Protein AF-A0A7D8Z0N9-F1 (afdb_monomer_lite)

InterPro domains:
  IPR013969 Oligosaccharide biosynthesis protein Alg14-like [PF08660] (1-158)
  IPR013969 Oligosaccharide biosynthesis protein Alg14-like [PTHR12154] (1-158)

Organism: Vanrija humicola (NCBI:txid5417)

Radius of gyration: 20.94 Å; chains: 1; bounding box: 54×59×48 Å

Sequence (200 aa):
MRAMLSALDGDKYSPRVYVYGAGDEMSLRAVADVESALGGASAGSYALLALPRARAVGEGKLSTLVSASRTLAVALWHTFLLPLLTRPATPWVDVLLLNGPGTAVVLVAVAYIRRILGLSYTRIIYVESFARVTSLSLSGKLLRPFVDTFVVQWPDAAGPSSASASASASASTSTKPSTPDAGVDSRTRPSRITYRGFLV

Structure (mmCIF, N/CA/C/O backbone):
data_AF-A0A7D8Z0N9-F1
#
_entry.id   AF-A0A7D8Z0N9-F1
#
loop_
_atom_site.group_PDB
_atom_site.id
_atom_site.type_symbol
_atom_site.label_atom_id
_atom_site.label_alt_id
_atom_site.label_comp_id
_atom_site.label_asym_id
_atom_site.label_entity_id
_atom_site.label_seq_id
_atom_site.pdbx_PDB_ins_code
_atom_site.Cartn_x
_atom_site.Cartn_y
_atom_site.Cartn_z
_atom_site.occupancy
_atom_site.B_iso_or_equiv
_atom_site.auth_seq_id
_atom_site.auth_comp_id
_atom_site.auth_asym_id
_atom_site.auth_atom_id
_atom_site.pdbx_PDB_model_num
ATOM 1 N N . MET A 1 1 ? -5.602 -7.618 8.703 1.00 78.56 1 MET A N 1
ATOM 2 C CA . MET A 1 1 ? -4.474 -7.619 7.749 1.00 78.56 1 MET A CA 1
ATOM 3 C C . MET A 1 1 ? -3.774 -8.967 7.681 1.00 78.56 1 MET A C 1
ATOM 5 O O . MET A 1 1 ? -3.892 -9.629 6.664 1.00 78.56 1 MET A O 1
ATOM 9 N N . ARG A 1 2 ? -3.147 -9.434 8.770 1.00 80.12 2 ARG A N 1
ATOM 10 C CA . ARG A 1 2 ? -2.433 -10.725 8.818 1.00 80.12 2 ARG A CA 1
ATOM 11 C C . ARG A 1 2 ? -3.236 -11.930 8.296 1.00 80.12 2 ARG A C 1
ATOM 13 O O . ARG A 1 2 ? -2.725 -12.668 7.473 1.00 80.12 2 ARG A O 1
ATOM 20 N N . ALA A 1 3 ? -4.497 -12.081 8.705 1.00 82.75 3 ALA A N 1
ATOM 21 C CA . ALA A 1 3 ? -5.356 -13.171 8.222 1.00 82.75 3 ALA A CA 1
ATOM 22 C C . ALA A 1 3 ? -5.658 -13.101 6.710 1.00 82.75 3 ALA A C 1
ATOM 24 O O . ALA A 1 3 ? -5.815 -14.122 6.052 1.00 82.75 3 ALA A O 1
ATOM 25 N N . MET A 1 4 ? -5.733 -11.889 6.149 1.00 82.56 4 MET A N 1
ATOM 26 C CA . MET A 1 4 ? -5.922 -11.702 4.709 1.00 82.56 4 MET A CA 1
ATOM 27 C C . MET A 1 4 ? -4.643 -12.060 3.950 1.00 82.56 4 MET A C 1
ATOM 29 O O . MET A 1 4 ? -4.711 -12.699 2.910 1.00 82.56 4 MET A O 1
ATOM 33 N N . LEU A 1 5 ? -3.486 -11.693 4.505 1.00 83.56 5 LEU A N 1
ATOM 34 C CA . LEU A 1 5 ? -2.175 -12.034 3.965 1.00 83.56 5 LEU A CA 1
ATOM 35 C C . LEU A 1 5 ? -1.913 -13.542 3.948 1.00 83.56 5 LEU A C 1
ATOM 37 O O . LEU A 1 5 ? -1.424 -14.058 2.952 1.00 83.56 5 LEU A O 1
ATOM 41 N N . SER A 1 6 ? -2.277 -14.261 5.012 1.00 82.94 6 SER A N 1
ATOM 42 C CA . SER A 1 6 ? -2.099 -15.719 5.084 1.00 82.94 6 SER A CA 1
ATOM 43 C C . SER A 1 6 ? -2.983 -16.499 4.109 1.00 82.94 6 SER A C 1
ATOM 45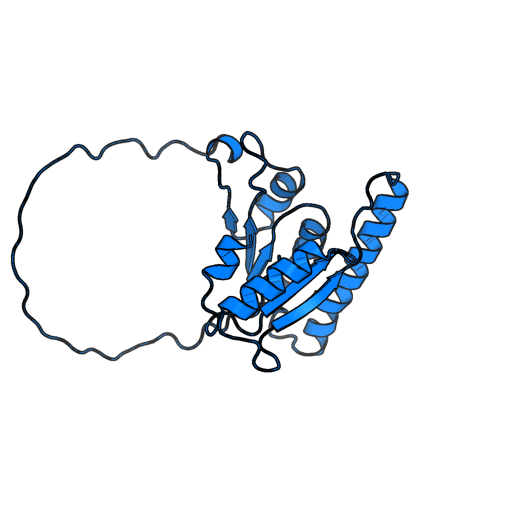 O O . SER A 1 6 ? -2.717 -17.665 3.854 1.00 82.94 6 SER A O 1
ATOM 47 N N . ALA A 1 7 ? -4.046 -15.879 3.591 1.00 85.88 7 ALA A N 1
ATOM 48 C CA . ALA A 1 7 ? -4.930 -16.479 2.594 1.00 85.88 7 ALA A CA 1
ATOM 49 C C . ALA A 1 7 ? -4.511 -16.152 1.147 1.00 85.88 7 ALA A C 1
ATOM 51 O O . ALA A 1 7 ? -5.204 -16.547 0.209 1.00 85.88 7 ALA A O 1
ATOM 52 N N . LEU A 1 8 ? -3.426 -15.394 0.949 1.00 83.12 8 LEU A N 1
ATOM 53 C CA . LEU A 1 8 ? -2.930 -15.066 -0.384 1.00 83.12 8 LEU A CA 1
ATOM 54 C C . LEU A 1 8 ? -2.244 -16.266 -1.031 1.00 83.12 8 LEU A C 1
ATOM 56 O O . LEU A 1 8 ? -1.535 -17.033 -0.390 1.00 83.12 8 LEU A O 1
ATOM 60 N N . ASP A 1 9 ? -2.400 -16.358 -2.345 1.00 83.62 9 ASP A N 1
ATOM 61 C CA . ASP A 1 9 ? -1.610 -17.247 -3.185 1.00 83.62 9 ASP A CA 1
ATOM 62 C C . ASP A 1 9 ? -0.219 -16.625 -3.423 1.00 83.62 9 ASP A C 1
ATOM 64 O O . ASP A 1 9 ? -0.085 -15.595 -4.097 1.00 83.62 9 ASP A O 1
ATOM 68 N N . GLY A 1 10 ? 0.813 -17.236 -2.836 1.00 77.19 10 GLY A N 1
ATOM 69 C CA . GLY A 1 10 ? 2.196 -16.758 -2.891 1.00 77.19 10 GLY A CA 1
ATOM 70 C C . GLY A 1 10 ? 2.824 -16.786 -4.288 1.00 77.19 10 GLY A C 1
ATOM 71 O O . GLY A 1 10 ? 3.726 -15.986 -4.550 1.00 77.19 10 GLY A O 1
ATOM 72 N N . ASP A 1 11 ? 2.332 -17.627 -5.197 1.00 80.94 11 ASP A N 1
ATOM 73 C CA . ASP A 1 11 ? 2.845 -17.718 -6.569 1.00 80.94 11 ASP A CA 1
ATOM 74 C C . ASP A 1 11 ? 2.208 -16.653 -7.460 1.00 80.94 11 ASP A C 1
ATOM 76 O O . ASP A 1 11 ? 2.869 -16.029 -8.296 1.00 80.94 11 ASP A O 1
ATOM 80 N N . LYS A 1 12 ? 0.913 -16.397 -7.249 1.00 83.62 12 LYS A N 1
ATOM 81 C CA . LYS A 1 12 ? 0.163 -15.395 -8.011 1.00 83.62 12 LYS A CA 1
ATOM 82 C C . LYS A 1 12 ? 0.569 -13.964 -7.666 1.00 83.62 12 LYS A C 1
ATOM 84 O O . LYS A 1 12 ? 0.626 -13.112 -8.556 1.00 83.62 12 LYS A O 1
ATOM 89 N N . TYR A 1 13 ? 0.807 -13.687 -6.387 1.00 82.25 13 TYR A N 1
ATOM 90 C CA . TYR A 1 13 ? 1.129 -12.350 -5.893 1.00 82.25 13 TYR A CA 1
ATOM 91 C C . TYR A 1 13 ? 2.613 -12.267 -5.556 1.00 82.25 13 TYR A C 1
ATOM 93 O O . TYR A 1 13 ? 2.967 -12.276 -4.383 1.00 82.25 13 TYR A O 1
ATOM 101 N N . SER A 1 14 ? 3.483 -12.208 -6.569 1.00 80.62 14 SER A N 1
ATOM 102 C CA . SER A 1 14 ? 4.944 -12.196 -6.404 1.00 80.62 14 SER A CA 1
ATOM 103 C C . SER A 1 14 ? 5.647 -11.266 -7.413 1.00 80.62 14 SER A C 1
ATOM 105 O O . SER A 1 14 ? 5.263 -11.214 -8.587 1.00 80.62 14 SER A O 1
ATOM 107 N N . PRO A 1 15 ? 6.700 -10.528 -7.009 1.00 85.62 15 PRO A N 1
ATOM 108 C CA . PRO A 1 15 ? 7.193 -10.386 -5.639 1.00 85.62 15 PRO A CA 1
ATOM 109 C C . PRO A 1 15 ? 6.290 -9.476 -4.791 1.00 85.62 15 PRO A C 1
ATOM 111 O O . PRO A 1 15 ? 5.600 -8.586 -5.306 1.00 85.62 15 PRO A O 1
ATOM 114 N N . ARG A 1 16 ? 6.307 -9.691 -3.473 1.00 89.06 16 ARG A N 1
ATOM 115 C CA . ARG A 1 16 ? 5.563 -8.883 -2.486 1.00 89.06 16 ARG A CA 1
ATOM 116 C C . ARG A 1 16 ? 6.452 -7.781 -1.936 1.00 89.06 16 ARG A C 1
ATOM 118 O O . ARG A 1 16 ? 7.661 -7.949 -1.845 1.00 89.06 16 ARG A O 1
ATOM 125 N N . VAL A 1 17 ? 5.878 -6.639 -1.578 1.00 90.88 17 VAL A N 1
ATOM 126 C CA . VAL A 1 17 ? 6.654 -5.521 -1.026 1.00 90.88 17 VAL A CA 1
ATOM 127 C C . VAL A 1 17 ? 5.961 -4.988 0.208 1.00 90.88 17 VAL A C 1
ATOM 129 O O . VAL A 1 17 ? 5.047 -4.180 0.102 1.00 90.88 17 VAL A O 1
ATOM 132 N N . TYR A 1 18 ? 6.426 -5.410 1.376 1.00 90.62 18 TYR A N 1
ATOM 133 C CA . TYR A 1 18 ? 5.862 -4.972 2.639 1.00 90.62 18 TYR A CA 1
ATOM 134 C C . TYR A 1 18 ? 6.472 -3.646 3.050 1.00 90.62 18 TYR A C 1
ATOM 136 O O . TYR A 1 18 ? 7.665 -3.542 3.342 1.00 90.62 18 TYR A O 1
ATOM 144 N N . VAL A 1 19 ? 5.637 -2.621 3.078 1.00 89.81 19 VAL A N 1
ATOM 145 C CA . VAL A 1 19 ? 6.028 -1.324 3.606 1.00 89.81 19 VAL A CA 1
ATOM 146 C C . VAL A 1 19 ? 5.570 -1.234 5.044 1.00 89.81 19 VAL A C 1
ATOM 148 O O . VAL A 1 19 ? 4.450 -1.615 5.359 1.00 89.81 19 VAL A O 1
ATOM 151 N N . TYR A 1 20 ? 6.431 -0.721 5.908 1.00 87.38 20 TYR A N 1
ATOM 152 C CA . TYR A 1 20 ? 6.157 -0.617 7.334 1.00 87.38 20 TYR A CA 1
ATOM 153 C C . TYR A 1 20 ? 6.732 0.684 7.887 1.00 87.38 20 TYR A C 1
ATOM 155 O O . TYR A 1 20 ? 7.627 1.295 7.299 1.00 87.38 20 TYR A O 1
ATOM 163 N N . GLY A 1 21 ? 6.210 1.135 9.026 1.00 85.00 21 GLY A N 1
ATOM 164 C CA . GLY A 1 21 ? 6.776 2.283 9.727 1.00 85.00 21 GLY A CA 1
ATOM 165 C C . GLY A 1 21 ? 8.108 1.923 10.384 1.00 85.00 21 GLY A C 1
ATOM 166 O O . GLY A 1 21 ? 8.219 0.888 11.034 1.00 85.00 21 GLY A O 1
ATOM 167 N N . ALA A 1 22 ? 9.109 2.795 10.284 1.00 83.81 22 ALA A N 1
ATOM 168 C CA . ALA A 1 22 ? 10.395 2.607 10.947 1.00 83.81 22 ALA A CA 1
ATOM 169 C C . ALA A 1 22 ? 10.201 2.333 12.455 1.00 83.81 22 ALA A C 1
ATOM 171 O O . ALA A 1 22 ? 9.422 3.019 13.129 1.00 83.81 22 ALA A O 1
ATOM 172 N N . GLY A 1 23 ? 10.876 1.294 12.959 1.00 80.62 23 GLY A N 1
ATOM 173 C CA . GLY A 1 23 ? 10.764 0.817 14.343 1.00 80.62 23 GLY A CA 1
ATOM 174 C C . GLY A 1 23 ? 9.484 0.037 14.673 1.00 80.62 23 GLY A C 1
ATOM 175 O O . GLY A 1 23 ? 9.186 -0.174 15.845 1.00 80.62 23 GLY A O 1
ATOM 176 N N . ASP A 1 24 ? 8.674 -0.351 13.683 1.00 82.62 24 ASP A N 1
ATOM 177 C CA . ASP A 1 24 ? 7.525 -1.241 13.891 1.00 82.62 24 ASP A CA 1
ATOM 178 C C . ASP A 1 24 ? 7.914 -2.728 13.833 1.00 82.62 24 ASP A C 1
ATOM 180 O O . ASP A 1 24 ? 7.686 -3.437 12.851 1.00 82.62 24 ASP A O 1
ATOM 184 N N . GLU A 1 25 ? 8.492 -3.205 14.935 1.00 85.44 25 GLU A N 1
ATOM 185 C CA . GLU A 1 25 ? 8.900 -4.605 15.101 1.00 85.44 25 GLU A CA 1
ATOM 186 C C . GLU A 1 25 ? 7.721 -5.588 15.100 1.00 85.44 25 GLU A C 1
ATOM 188 O O . GLU A 1 25 ? 7.889 -6.774 14.821 1.00 85.44 25 GLU A O 1
ATOM 193 N N . MET A 1 26 ? 6.511 -5.133 15.438 1.00 83.31 26 MET A N 1
ATOM 194 C CA . MET A 1 26 ? 5.335 -6.004 15.449 1.00 83.31 26 MET A CA 1
ATOM 195 C C . MET A 1 26 ? 4.918 -6.360 14.022 1.00 83.31 26 MET A C 1
ATOM 197 O O . MET A 1 26 ? 4.657 -7.529 13.734 1.00 83.31 26 MET A O 1
ATOM 201 N N . SER A 1 27 ? 4.919 -5.372 13.124 1.00 84.81 27 SER A N 1
ATOM 202 C CA . SER A 1 27 ? 4.644 -5.592 11.703 1.00 84.81 27 SER A CA 1
ATOM 203 C C . SER A 1 27 ? 5.704 -6.477 11.049 1.00 84.81 27 SER A C 1
ATOM 205 O O . SER A 1 27 ? 5.353 -7.392 10.308 1.00 84.81 27 SER A O 1
ATOM 207 N N . LEU A 1 28 ? 6.985 -6.286 11.383 1.00 87.06 28 LEU A N 1
ATOM 208 C CA . LEU A 1 28 ? 8.066 -7.139 10.875 1.00 87.06 28 LEU A CA 1
ATOM 209 C C . LEU A 1 28 ? 7.904 -8.606 11.290 1.00 87.06 28 LEU A C 1
ATOM 211 O O . LEU A 1 28 ? 8.015 -9.494 10.444 1.00 87.06 28 LEU A O 1
ATOM 215 N N . ARG A 1 29 ? 7.577 -8.868 12.562 1.00 88.25 29 ARG A N 1
ATOM 216 C CA . ARG A 1 29 ? 7.289 -10.234 13.035 1.00 88.25 29 ARG A CA 1
ATOM 217 C C . ARG A 1 29 ? 6.079 -10.835 12.325 1.00 88.25 29 ARG A C 1
ATOM 219 O O . ARG A 1 29 ? 6.140 -11.970 11.873 1.00 88.25 29 ARG A O 1
ATOM 226 N N . ALA A 1 30 ? 5.004 -10.064 12.163 1.00 87.38 30 ALA A N 1
ATOM 227 C CA . ALA A 1 30 ? 3.817 -10.536 11.456 1.00 87.38 30 ALA A CA 1
ATOM 228 C C . ALA A 1 30 ? 4.108 -10.892 9.986 1.00 87.38 30 ALA A C 1
ATOM 230 O O . ALA A 1 30 ? 3.560 -11.872 9.487 1.00 87.38 30 ALA A O 1
ATOM 231 N N . VAL A 1 31 ? 4.967 -10.125 9.306 1.00 88.62 31 VAL A N 1
ATOM 232 C CA . VAL A 1 31 ? 5.415 -10.425 7.937 1.00 88.62 31 VAL A CA 1
ATOM 233 C C . VAL A 1 31 ? 6.252 -11.703 7.898 1.00 88.62 31 VAL A C 1
ATOM 235 O O . VAL A 1 31 ? 6.006 -12.554 7.047 1.00 88.62 31 VAL 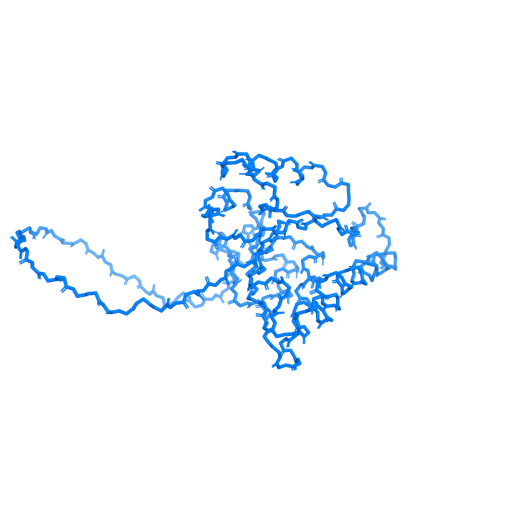A O 1
ATOM 238 N N . ALA A 1 32 ? 7.190 -11.878 8.832 1.00 88.12 32 ALA A N 1
ATOM 239 C CA . ALA A 1 32 ? 7.996 -13.096 8.924 1.00 88.12 32 ALA A CA 1
ATOM 240 C C . ALA A 1 32 ? 7.129 -14.351 9.152 1.00 88.12 32 ALA A C 1
ATOM 242 O O . ALA A 1 32 ? 7.333 -15.380 8.505 1.00 88.12 32 ALA A O 1
ATOM 243 N N . ASP A 1 33 ? 6.110 -14.252 10.008 1.00 88.12 33 ASP A N 1
ATOM 244 C CA . ASP A 1 33 ? 5.158 -15.340 10.251 1.00 88.12 33 ASP A CA 1
ATOM 245 C C . ASP A 1 33 ? 4.327 -15.679 8.999 1.00 88.12 33 ASP A C 1
ATOM 247 O O . ASP A 1 33 ? 4.021 -16.839 8.741 1.00 88.12 33 ASP A O 1
ATOM 251 N N . VAL A 1 34 ? 3.939 -14.672 8.209 1.00 87.56 34 VAL A N 1
ATOM 252 C CA . VAL A 1 34 ? 3.178 -14.880 6.965 1.00 87.56 34 VAL A CA 1
ATOM 253 C C . VAL A 1 34 ? 4.053 -15.529 5.893 1.00 87.56 34 VAL A C 1
ATOM 255 O O . VAL A 1 34 ? 3.643 -16.510 5.282 1.00 87.56 34 VAL A O 1
ATOM 258 N N . GLU A 1 35 ? 5.259 -15.011 5.663 1.00 87.69 35 GLU A N 1
ATOM 259 C CA . GLU A 1 35 ? 6.147 -15.529 4.612 1.00 87.69 35 GLU A CA 1
ATOM 260 C C . GLU A 1 35 ? 6.702 -16.921 4.945 1.00 87.69 35 GLU A C 1
ATOM 262 O O . GLU A 1 35 ? 6.948 -17.717 4.038 1.00 87.69 35 GLU A O 1
ATOM 267 N N . SER A 1 36 ? 6.853 -17.256 6.231 1.00 85.94 36 SER A N 1
ATOM 268 C CA . SER A 1 36 ? 7.182 -18.629 6.641 1.00 85.94 36 SER A CA 1
ATOM 269 C C . SER A 1 36 ? 6.034 -19.603 6.359 1.00 85.94 36 SER A C 1
ATOM 271 O O . SER A 1 36 ? 6.288 -20.714 5.898 1.00 85.94 36 SER A O 1
ATOM 273 N N . ALA A 1 37 ? 4.779 -19.182 6.546 1.00 84.19 37 ALA A N 1
ATOM 274 C CA . ALA A 1 37 ? 3.604 -19.995 6.230 1.00 84.19 37 ALA A CA 1
ATOM 275 C C . ALA A 1 37 ? 3.356 -20.159 4.717 1.00 84.19 37 ALA A C 1
ATOM 277 O O . ALA A 1 37 ? 2.861 -21.198 4.292 1.00 84.19 37 ALA A O 1
ATOM 278 N N . LEU A 1 38 ? 3.728 -19.169 3.897 1.00 80.75 38 LEU A N 1
ATOM 279 C CA . LEU A 1 38 ? 3.569 -19.190 2.434 1.00 80.75 38 LEU A CA 1
ATOM 280 C C . LEU A 1 38 ? 4.609 -20.057 1.693 1.00 80.75 38 LEU A C 1
ATOM 282 O O . LEU A 1 38 ? 4.689 -19.996 0.469 1.00 80.75 38 LEU A O 1
ATOM 286 N N . GLY A 1 39 ? 5.390 -20.876 2.404 1.00 71.50 39 GLY A N 1
ATOM 287 C CA . GLY A 1 39 ? 6.312 -21.835 1.784 1.00 71.50 39 GLY A CA 1
ATOM 288 C C . GLY A 1 39 ? 7.771 -21.387 1.703 1.00 71.50 39 GLY A C 1
ATOM 289 O O . GLY A 1 39 ? 8.544 -22.003 0.979 1.00 71.50 39 GLY A O 1
ATOM 290 N N . GLY A 1 40 ? 8.170 -20.376 2.482 1.00 57.34 40 GLY A N 1
ATOM 291 C CA . GLY A 1 40 ? 9.575 -20.102 2.781 1.00 57.34 40 GLY A CA 1
ATOM 292 C C . GLY A 1 40 ? 10.360 -19.433 1.651 1.00 57.34 40 GLY A C 1
ATOM 293 O O . GLY A 1 40 ? 10.838 -20.078 0.728 1.00 57.34 40 GLY A O 1
ATOM 294 N N . ALA A 1 41 ? 10.549 -18.119 1.794 1.00 57.44 41 ALA A N 1
ATOM 295 C CA . ALA A 1 41 ? 11.760 -17.351 1.478 1.00 57.44 41 ALA A CA 1
ATOM 296 C C . ALA A 1 41 ? 12.708 -17.880 0.377 1.00 57.44 41 ALA A C 1
ATOM 298 O O . ALA A 1 41 ? 13.922 -17.943 0.580 1.00 57.44 41 ALA A O 1
ATOM 299 N N . SER A 1 42 ? 12.209 -18.172 -0.825 1.00 59.06 42 SER A N 1
ATOM 300 C CA . SER A 1 42 ? 13.103 -18.195 -1.983 1.00 59.06 42 SER A CA 1
ATOM 301 C C . SER A 1 42 ? 13.644 -16.772 -2.173 1.00 59.06 42 SER A C 1
ATOM 303 O O . SER A 1 42 ? 12.882 -15.801 -2.061 1.00 59.06 42 SER A O 1
ATOM 305 N N . ALA A 1 43 ? 14.955 -16.616 -2.372 1.00 58.03 43 ALA A N 1
ATOM 306 C CA . ALA A 1 43 ? 15.595 -15.302 -2.426 1.00 58.03 43 ALA A CA 1
ATOM 307 C C . ALA A 1 43 ? 14.898 -14.400 -3.467 1.00 58.03 43 ALA A C 1
ATOM 309 O O . ALA A 1 43 ? 14.841 -14.732 -4.647 1.00 58.03 43 ALA A O 1
ATOM 310 N N . GLY A 1 44 ? 14.338 -13.269 -3.021 1.00 68.00 44 GLY A N 1
ATOM 311 C CA . GLY A 1 44 ? 13.588 -12.336 -3.874 1.00 68.00 44 GLY A CA 1
ATOM 312 C C . GLY A 1 44 ? 12.061 -12.508 -3.895 1.00 68.00 44 GLY A C 1
ATOM 313 O O . GLY A 1 44 ? 11.395 -11.779 -4.627 1.00 68.00 44 GLY A O 1
ATOM 314 N N . SER A 1 45 ? 11.489 -13.410 -3.087 1.00 77.19 45 SER A N 1
ATOM 315 C CA . SER A 1 45 ? 10.024 -13.601 -2.995 1.00 77.19 45 SER A CA 1
ATOM 316 C C . SER A 1 45 ? 9.288 -12.378 -2.430 1.00 77.19 45 SER A C 1
ATOM 318 O O . SER A 1 45 ? 8.161 -12.072 -2.831 1.00 77.19 45 SER A O 1
ATOM 320 N N . TYR A 1 46 ? 9.937 -11.647 -1.522 1.00 86.62 46 TYR A N 1
ATOM 321 C CA . TYR A 1 46 ? 9.418 -10.402 -0.975 1.00 86.62 46 TYR A CA 1
ATOM 322 C C . TYR A 1 46 ? 10.534 -9.391 -0.691 1.00 86.62 46 TYR A C 1
ATOM 324 O O . TYR A 1 46 ? 11.703 -9.744 -0.537 1.00 86.62 46 TYR A O 1
ATOM 332 N N . ALA A 1 47 ? 10.155 -8.120 -0.608 1.00 89.12 47 ALA A N 1
ATOM 333 C CA . ALA A 1 47 ? 11.004 -7.014 -0.196 1.00 89.12 47 ALA A CA 1
ATOM 334 C C . ALA A 1 47 ? 10.365 -6.263 0.975 1.00 89.12 47 ALA A C 1
ATOM 336 O O . ALA A 1 47 ? 9.142 -6.240 1.127 1.00 89.12 47 ALA A O 1
ATOM 337 N N . LEU A 1 48 ? 11.204 -5.624 1.785 1.00 89.12 48 LEU A N 1
ATOM 338 C CA . LEU A 1 48 ? 10.786 -4.772 2.892 1.00 89.12 48 LEU A CA 1
ATOM 339 C C . LEU A 1 48 ? 11.165 -3.324 2.576 1.00 89.12 48 LEU A C 1
ATOM 341 O O . LEU A 1 48 ? 12.291 -3.057 2.157 1.00 89.12 48 LEU A O 1
ATOM 345 N N . LEU A 1 49 ? 10.245 -2.387 2.792 1.00 89.38 49 LEU A N 1
ATOM 346 C CA . LEU A 1 49 ? 10.498 -0.954 2.644 1.00 89.38 49 LEU A CA 1
ATOM 347 C C . LEU A 1 49 ? 10.088 -0.226 3.925 1.00 89.38 49 LEU A C 1
ATOM 349 O O . LEU A 1 49 ? 8.908 -0.073 4.230 1.00 89.38 49 LEU A O 1
ATOM 353 N N . ALA A 1 50 ? 11.073 0.260 4.670 1.00 88.50 50 ALA A N 1
ATOM 354 C CA . ALA A 1 50 ? 10.816 1.089 5.836 1.00 88.50 50 ALA A CA 1
ATOM 355 C C . ALA A 1 50 ? 10.460 2.517 5.400 1.00 88.50 50 ALA A C 1
ATOM 357 O O . ALA A 1 50 ? 11.240 3.174 4.708 1.00 88.50 50 ALA A O 1
ATOM 358 N N . LEU A 1 51 ? 9.316 3.026 5.850 1.00 85.00 51 LEU A N 1
ATOM 359 C CA . LEU A 1 51 ? 8.977 4.442 5.760 1.00 85.00 51 LEU A CA 1
ATOM 360 C C . LEU A 1 51 ? 9.157 5.127 7.116 1.00 85.00 51 LEU A C 1
ATOM 362 O O . LEU A 1 51 ? 8.834 4.541 8.151 1.00 85.00 51 LEU A O 1
ATOM 366 N N . PRO A 1 52 ? 9.611 6.392 7.146 1.00 82.19 52 PRO A N 1
ATOM 367 C CA . PRO A 1 52 ? 9.513 7.210 8.347 1.00 82.19 52 PRO A CA 1
ATOM 368 C C . PRO A 1 52 ? 8.072 7.213 8.870 1.00 82.19 52 PRO A C 1
ATOM 370 O O . PRO A 1 52 ? 7.117 7.164 8.094 1.00 82.19 52 PRO A O 1
ATOM 373 N N . ARG A 1 53 ? 7.888 7.253 10.191 1.00 68.00 53 ARG A N 1
ATOM 374 C CA . ARG A 1 53 ? 6.538 7.349 10.754 1.00 68.00 53 ARG A CA 1
ATOM 375 C C . ARG A 1 53 ? 5.967 8.736 10.462 1.00 68.00 53 ARG A C 1
ATOM 377 O O . ARG A 1 53 ? 6.564 9.738 10.838 1.00 68.00 53 ARG A O 1
ATOM 384 N N . ALA A 1 54 ? 4.770 8.786 9.878 1.00 58.53 54 ALA A N 1
ATOM 385 C CA . ALA A 1 54 ? 4.076 10.043 9.590 1.00 58.53 54 ALA A CA 1
ATOM 386 C C . ALA A 1 54 ? 3.642 10.816 10.858 1.00 58.53 54 ALA A C 1
ATOM 388 O O . ALA A 1 54 ? 3.274 11.984 10.764 1.00 58.53 54 ALA A O 1
ATOM 389 N N . ARG A 1 55 ? 3.670 10.180 12.041 1.00 58.72 55 ARG A N 1
ATOM 390 C CA . ARG A 1 55 ? 3.371 10.796 13.343 1.00 58.72 55 ARG A CA 1
ATOM 391 C C . ARG A 1 55 ? 4.005 9.999 14.489 1.00 58.72 55 ARG A C 1
ATOM 393 O O . ARG A 1 55 ? 3.780 8.791 14.570 1.00 58.72 55 ARG A O 1
ATOM 400 N N . ALA A 1 56 ? 4.710 10.661 15.409 1.00 52.62 56 ALA A N 1
ATOM 401 C CA . ALA A 1 56 ? 4.969 10.115 16.744 1.00 52.62 56 ALA A CA 1
ATOM 402 C C . ALA A 1 56 ? 3.854 10.541 17.721 1.00 52.62 56 ALA A C 1
ATOM 404 O O . ALA A 1 56 ? 3.259 11.617 17.595 1.00 52.62 56 ALA A O 1
ATOM 405 N N . VAL A 1 57 ? 3.514 9.676 18.678 1.00 47.59 57 VAL A N 1
ATOM 406 C CA . VAL A 1 57 ? 2.490 9.965 19.694 1.00 47.59 57 VAL A CA 1
ATOM 407 C C . VAL A 1 57 ? 3.014 11.084 20.603 1.00 47.59 57 VAL A C 1
ATOM 409 O O . VAL A 1 57 ? 4.032 10.901 21.256 1.00 47.59 57 VAL A O 1
ATOM 412 N N . GLY A 1 58 ? 2.336 12.238 20.624 1.00 52.44 58 GLY A N 1
ATOM 413 C CA . GLY A 1 58 ? 2.708 13.402 21.449 1.00 52.44 58 GLY A CA 1
ATOM 414 C C . GLY A 1 58 ? 3.292 14.604 20.692 1.00 52.44 58 GLY A C 1
ATOM 415 O O . GLY A 1 58 ? 3.508 15.648 21.298 1.00 52.44 58 GLY A O 1
ATOM 416 N N . GLU A 1 59 ? 3.504 14.510 19.376 1.00 49.88 59 GLU A N 1
ATOM 417 C CA . GLU A 1 59 ? 4.031 15.631 18.585 1.00 49.88 59 GLU A CA 1
ATOM 418 C C . GLU A 1 59 ? 2.980 16.718 18.292 1.00 49.88 59 GLU A C 1
ATOM 420 O O . GLU A 1 59 ? 1.825 16.435 17.959 1.00 49.88 59 GLU A O 1
ATOM 425 N N . GLY A 1 60 ? 3.398 17.987 18.366 1.00 61.72 60 GLY A N 1
ATOM 426 C CA . GLY A 1 60 ? 2.579 19.135 17.970 1.00 61.72 60 GLY A CA 1
ATOM 427 C C . GLY A 1 60 ? 2.215 19.127 16.477 1.00 61.72 60 GLY A C 1
ATOM 428 O O . GLY A 1 60 ? 2.843 18.450 15.658 1.00 61.72 60 GLY A O 1
ATOM 429 N N . LYS A 1 61 ? 1.204 19.921 16.093 1.00 59.88 61 LYS A N 1
ATOM 430 C CA . LYS A 1 61 ? 0.663 19.970 14.716 1.00 59.88 61 LYS A CA 1
ATOM 431 C C . LYS A 1 61 ? 1.728 20.286 13.651 1.00 59.88 61 LYS A C 1
ATOM 433 O O . LYS A 1 61 ? 1.692 19.705 12.572 1.00 59.88 61 LYS A O 1
ATOM 438 N N . LEU A 1 62 ? 2.692 21.156 13.968 1.00 60.81 62 LEU A N 1
ATOM 439 C CA . LEU A 1 62 ? 3.786 21.526 13.060 1.00 60.81 62 LEU A CA 1
ATOM 440 C C . LEU A 1 62 ? 4.799 20.386 12.871 1.00 60.81 62 LEU A C 1
ATOM 442 O O . LEU A 1 62 ? 5.173 20.085 11.743 1.00 60.81 62 LEU A O 1
ATOM 446 N N . SER A 1 63 ? 5.173 19.694 13.951 1.00 64.81 63 SER A N 1
ATOM 447 C CA . SER A 1 63 ? 6.067 18.526 13.884 1.00 64.81 63 SER A CA 1
ATOM 448 C C . SER A 1 63 ? 5.426 17.364 13.121 1.00 64.81 63 SER A C 1
ATOM 450 O O . SER A 1 63 ? 6.076 16.716 12.306 1.00 64.81 63 SER A O 1
ATOM 452 N N . THR A 1 64 ? 4.111 17.175 13.279 1.00 65.81 64 THR A N 1
ATOM 453 C CA . THR A 1 64 ? 3.356 16.175 12.508 1.00 65.81 64 THR A CA 1
ATOM 454 C C . THR A 1 64 ? 3.425 16.4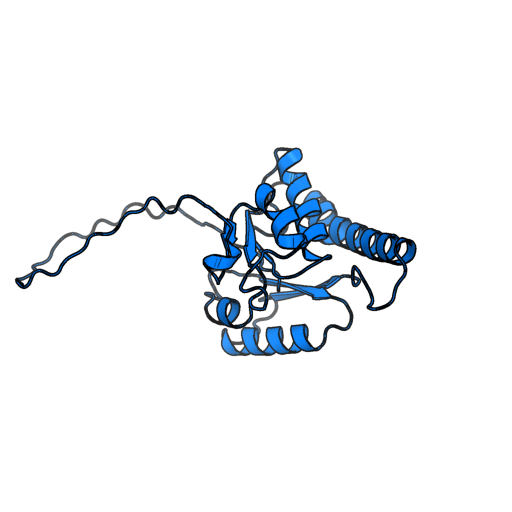50 11.001 1.00 65.81 64 THR A C 1
ATOM 456 O O . THR A 1 64 ? 3.568 15.517 10.216 1.00 65.81 64 THR A O 1
ATOM 459 N N . LEU A 1 65 ? 3.363 17.719 10.579 1.00 70.00 65 LEU A N 1
ATOM 460 C CA . LEU A 1 65 ? 3.474 18.082 9.163 1.00 70.00 65 LEU A CA 1
ATOM 461 C C . LEU A 1 65 ? 4.877 17.793 8.604 1.00 70.00 65 LEU A C 1
ATOM 463 O O . LEU A 1 65 ? 4.991 17.314 7.479 1.00 70.00 65 LEU A O 1
ATOM 467 N N . VAL A 1 66 ? 5.929 18.027 9.395 1.00 71.44 66 VAL A N 1
ATOM 468 C CA . VAL A 1 66 ? 7.321 17.718 9.017 1.00 71.44 66 VAL A CA 1
ATOM 469 C C . VAL A 1 66 ? 7.549 16.206 8.916 1.00 71.44 66 VAL A C 1
ATOM 471 O O . VAL A 1 66 ? 8.135 15.717 7.951 1.00 71.44 66 VAL A O 1
ATOM 474 N N . SER A 1 67 ? 7.039 15.434 9.872 1.00 72.62 67 SER A N 1
ATOM 475 C CA . SER A 1 67 ? 7.119 13.970 9.841 1.00 72.62 67 SER A CA 1
ATOM 476 C C . SER A 1 67 ? 6.335 13.386 8.654 1.00 72.62 67 SER A C 1
ATOM 478 O O . SER A 1 67 ? 6.818 12.488 7.953 1.00 72.62 67 SER A O 1
ATOM 480 N N . ALA A 1 68 ? 5.159 13.945 8.351 1.00 77.19 68 ALA A N 1
ATOM 481 C CA . ALA A 1 68 ? 4.369 13.572 7.181 1.00 77.19 68 ALA A CA 1
ATOM 482 C C . ALA A 1 68 ? 5.056 13.948 5.857 1.00 77.19 68 ALA A C 1
ATOM 484 O O . ALA A 1 68 ? 5.071 13.130 4.938 1.00 77.19 68 ALA A O 1
ATOM 485 N N . SER A 1 69 ? 5.671 15.132 5.753 1.00 81.62 69 SER A N 1
ATOM 486 C CA . SER A 1 69 ? 6.382 15.556 4.538 1.00 81.62 69 SER A CA 1
ATOM 487 C C . SER A 1 69 ? 7.638 14.723 4.288 1.00 81.62 69 SER A C 1
ATOM 489 O O . SER A 1 69 ? 7.903 14.342 3.149 1.00 81.62 69 SER A O 1
ATOM 491 N N . ARG A 1 70 ? 8.364 14.336 5.345 1.00 85.00 70 ARG A N 1
ATOM 492 C CA . ARG A 1 70 ? 9.481 13.387 5.242 1.00 85.00 70 ARG A CA 1
ATOM 493 C C . ARG A 1 70 ? 9.010 12.027 4.734 1.00 85.00 70 ARG A C 1
ATOM 495 O O . ARG A 1 70 ? 9.635 11.453 3.846 1.00 85.00 70 ARG A O 1
ATOM 502 N N . THR A 1 71 ? 7.898 11.526 5.270 1.00 85.56 71 THR A N 1
ATOM 503 C CA . THR A 1 71 ? 7.282 10.273 4.803 1.00 85.56 71 THR A CA 1
ATOM 504 C C . THR A 1 71 ? 6.884 10.381 3.331 1.00 85.56 71 THR A C 1
ATOM 506 O O . THR A 1 71 ? 7.169 9.474 2.554 1.00 85.56 71 THR A O 1
ATOM 509 N N . LEU A 1 72 ? 6.293 11.511 2.934 1.00 89.12 72 LEU A N 1
ATOM 510 C CA . LEU A 1 72 ? 5.919 11.801 1.552 1.00 89.12 72 LEU A CA 1
ATOM 511 C C . LEU A 1 72 ? 7.132 11.832 0.624 1.00 89.12 72 LEU A C 1
ATOM 513 O O . LEU A 1 72 ? 7.078 11.212 -0.428 1.00 89.12 72 LEU A O 1
ATOM 517 N N . ALA A 1 73 ? 8.226 12.490 1.009 1.00 89.75 73 ALA A N 1
ATOM 518 C CA . ALA A 1 73 ? 9.437 12.553 0.195 1.00 89.75 73 ALA A CA 1
ATOM 519 C C . ALA A 1 73 ? 10.039 11.158 -0.043 1.00 89.75 73 ALA A C 1
ATOM 521 O O . ALA A 1 73 ? 10.355 10.805 -1.179 1.00 89.75 73 ALA A O 1
ATOM 522 N N . VAL A 1 74 ? 10.135 10.337 1.010 1.00 89.94 74 VAL A N 1
ATOM 523 C CA . VAL A 1 74 ? 10.640 8.958 0.898 1.00 89.94 74 VAL A CA 1
ATOM 524 C C . VAL A 1 74 ? 9.693 8.100 0.054 1.00 89.94 74 VAL A C 1
ATOM 526 O O . VAL A 1 74 ? 10.146 7.387 -0.842 1.00 89.94 74 VAL A O 1
ATOM 529 N N . ALA A 1 75 ? 8.379 8.200 0.273 1.00 90.12 75 ALA A N 1
ATOM 530 C CA . ALA A 1 75 ? 7.393 7.486 -0.533 1.00 90.12 75 ALA A CA 1
ATOM 531 C C . ALA A 1 75 ? 7.455 7.911 -2.010 1.00 90.12 75 ALA A C 1
ATOM 533 O O . ALA A 1 75 ? 7.490 7.052 -2.888 1.00 90.12 75 ALA A O 1
ATOM 534 N N . LEU A 1 76 ? 7.536 9.210 -2.303 1.00 92.75 76 LEU A N 1
ATOM 535 C CA . LEU A 1 76 ? 7.635 9.740 -3.663 1.00 92.75 76 LEU A CA 1
ATOM 536 C C . LEU A 1 76 ? 8.900 9.234 -4.366 1.00 92.75 76 LEU A C 1
ATOM 538 O O . LEU A 1 76 ? 8.837 8.812 -5.518 1.00 92.75 76 LEU A O 1
ATOM 542 N N . TRP A 1 77 ? 10.035 9.210 -3.668 1.00 92.62 77 TRP A N 1
ATOM 543 C CA . TRP A 1 77 ? 11.285 8.701 -4.224 1.00 92.62 77 TRP A CA 1
ATOM 544 C C . TRP A 1 77 ? 11.206 7.204 -4.557 1.00 92.62 77 TRP A C 1
ATOM 546 O O . TRP A 1 77 ? 11.448 6.810 -5.699 1.00 92.62 77 TRP A O 1
ATOM 556 N N . HIS A 1 78 ? 10.816 6.370 -3.588 1.00 90.12 78 HIS A N 1
ATOM 557 C CA . HIS A 1 78 ? 10.873 4.910 -3.726 1.00 90.12 78 HIS A CA 1
ATOM 558 C C . HIS A 1 78 ? 9.707 4.297 -4.502 1.00 90.12 78 HIS A C 1
ATOM 560 O O . HIS A 1 78 ? 9.895 3.287 -5.178 1.00 90.12 78 HIS A O 1
ATOM 566 N N . THR A 1 79 ? 8.516 4.889 -4.417 1.00 88.88 79 THR A N 1
ATOM 567 C CA . THR A 1 79 ? 7.286 4.307 -4.984 1.00 88.88 79 THR A CA 1
ATOM 568 C C . THR A 1 79 ? 6.829 4.998 -6.267 1.00 88.88 79 THR A C 1
ATOM 570 O O . THR A 1 79 ? 6.034 4.432 -7.014 1.00 88.88 79 THR A O 1
ATOM 573 N N . PHE A 1 80 ? 7.366 6.186 -6.577 1.00 91.75 80 PHE A N 1
ATOM 574 C CA . PHE A 1 80 ? 7.019 6.929 -7.790 1.00 91.75 80 PHE A CA 1
ATOM 575 C C . PHE A 1 80 ? 8.230 7.240 -8.678 1.00 91.75 80 PHE A C 1
ATOM 577 O O . PHE A 1 80 ? 8.286 6.710 -9.785 1.00 91.75 80 PHE A O 1
ATOM 584 N N . LEU A 1 81 ? 9.211 8.026 -8.216 1.00 92.38 81 LEU A N 1
ATOM 585 C CA . LEU A 1 81 ? 10.324 8.505 -9.050 1.00 92.38 81 LEU A CA 1
ATOM 586 C C . LEU A 1 81 ? 11.239 7.373 -9.528 1.00 92.38 81 LEU A C 1
ATOM 588 O O . LEU A 1 81 ? 11.449 7.230 -10.730 1.00 92.38 81 LEU A O 1
ATOM 592 N N . LEU A 1 82 ? 11.739 6.527 -8.622 1.00 90.75 82 LEU A N 1
ATOM 593 C CA . LEU A 1 82 ? 12.590 5.394 -9.001 1.00 90.75 82 LEU A CA 1
ATOM 594 C C . LEU A 1 82 ? 11.877 4.424 -9.973 1.00 90.75 82 LEU A C 1
ATOM 596 O O . LEU A 1 82 ? 12.457 4.082 -11.009 1.00 90.75 82 LEU A O 1
ATOM 600 N N . PRO A 1 83 ? 10.619 4.004 -9.725 1.00 89.69 83 PRO A N 1
ATOM 601 C CA . PRO A 1 83 ? 9.855 3.197 -10.678 1.00 89.69 83 PRO A CA 1
ATOM 602 C C . PRO A 1 83 ? 9.583 3.904 -12.006 1.00 89.69 83 PRO A C 1
ATOM 604 O O . PRO A 1 83 ? 9.604 3.256 -13.046 1.00 89.69 83 PRO A O 1
ATOM 607 N N . LEU A 1 84 ? 9.335 5.217 -11.996 1.00 90.94 84 LEU A N 1
ATOM 608 C CA . LEU A 1 84 ? 9.117 5.998 -13.215 1.00 90.94 84 LEU A CA 1
ATOM 609 C C . LEU A 1 84 ? 10.377 6.049 -14.090 1.00 90.94 84 LEU A C 1
ATOM 611 O O . LEU A 1 84 ? 10.265 5.909 -15.303 1.00 90.94 84 LEU A O 1
ATOM 615 N N . LEU A 1 85 ? 11.558 6.184 -13.483 1.00 91.75 85 LEU A N 1
ATOM 616 C CA . LEU A 1 85 ? 12.839 6.216 -14.197 1.00 91.75 85 LEU A CA 1
ATOM 617 C C . LEU A 1 85 ? 13.267 4.838 -14.715 1.00 91.75 85 LEU A C 1
ATOM 619 O O . LEU A 1 85 ? 13.822 4.731 -15.803 1.00 91.75 85 LEU A O 1
ATOM 623 N N . THR A 1 86 ? 13.019 3.778 -13.944 1.00 90.50 86 THR A N 1
ATOM 624 C CA . THR A 1 86 ? 13.471 2.419 -14.296 1.00 90.50 86 THR A CA 1
ATOM 625 C C . THR A 1 86 ? 12.483 1.666 -15.182 1.00 90.50 86 THR A C 1
ATOM 627 O O . THR A 1 86 ? 12.892 0.891 -16.043 1.00 90.50 86 THR A O 1
ATOM 630 N N . ARG A 1 87 ? 11.176 1.848 -14.960 1.00 89.25 87 ARG A N 1
ATOM 631 C CA . ARG A 1 87 ? 10.091 1.127 -15.643 1.00 89.25 87 ARG A CA 1
ATOM 632 C C . ARG A 1 87 ? 8.874 2.049 -15.837 1.00 89.25 87 ARG A C 1
ATOM 634 O O . ARG A 1 87 ? 7.846 1.851 -15.187 1.00 89.25 87 ARG A O 1
ATOM 641 N N . PRO A 1 88 ? 8.935 3.042 -16.743 1.00 88.12 88 PRO A N 1
ATOM 642 C CA . PRO A 1 88 ? 7.872 4.043 -16.891 1.00 88.12 88 PRO A CA 1
ATOM 643 C C . PRO A 1 88 ? 6.511 3.429 -17.256 1.00 88.12 88 PRO A C 1
ATOM 645 O O . PRO A 1 88 ? 5.481 3.836 -16.715 1.00 88.12 88 PRO A O 1
ATOM 648 N N . ALA A 1 89 ? 6.510 2.392 -18.102 1.00 88.81 89 ALA A N 1
ATOM 649 C CA . ALA A 1 89 ? 5.299 1.749 -18.614 1.00 88.81 89 ALA A CA 1
ATOM 650 C C . ALA A 1 89 ? 4.485 0.976 -17.558 1.00 88.81 89 ALA A C 1
ATOM 652 O O . ALA A 1 89 ? 3.297 0.730 -17.765 1.00 88.81 89 ALA A O 1
ATOM 653 N N . THR A 1 90 ? 5.093 0.600 -16.428 1.00 88.50 90 THR A N 1
ATOM 654 C CA . THR A 1 90 ? 4.435 -0.185 -15.370 1.00 88.50 90 THR A CA 1
ATOM 655 C C . THR A 1 90 ? 4.458 0.566 -14.045 1.00 88.50 90 THR A C 1
ATOM 657 O O . THR A 1 90 ? 5.458 1.226 -13.750 1.00 88.50 90 THR A O 1
ATOM 660 N N . PRO A 1 91 ? 3.409 0.468 -13.214 1.00 90.38 91 PRO A N 1
ATOM 661 C CA . PRO A 1 91 ? 3.459 1.015 -11.868 1.00 90.38 91 PRO A CA 1
ATOM 662 C C . PRO A 1 91 ? 4.514 0.299 -11.012 1.00 90.38 91 PRO A C 1
ATOM 664 O O . PRO A 1 91 ? 5.071 -0.738 -11.383 1.00 90.38 91 PRO A O 1
ATOM 667 N N . TRP A 1 92 ? 4.805 0.870 -9.843 1.00 89.12 92 TRP A N 1
ATOM 668 C CA . TRP A 1 92 ? 5.703 0.247 -8.869 1.00 89.12 92 TRP A CA 1
ATOM 669 C C . TRP A 1 92 ? 5.185 -1.119 -8.410 1.00 89.12 92 TRP A C 1
ATOM 671 O O . TRP A 1 92 ? 5.939 -2.094 -8.383 1.00 89.12 92 TRP A O 1
ATOM 681 N N . VAL A 1 93 ? 3.886 -1.152 -8.114 1.00 89.94 93 VAL A N 1
ATOM 682 C CA . VAL A 1 93 ? 3.089 -2.311 -7.718 1.00 89.94 93 VAL A CA 1
ATOM 683 C C . VAL A 1 93 ? 1.767 -2.272 -8.489 1.00 89.94 93 VAL A C 1
ATOM 685 O O . VAL A 1 93 ? 1.239 -1.193 -8.760 1.00 89.94 93 VAL A O 1
ATOM 688 N N . ASP A 1 94 ? 1.235 -3.426 -8.862 1.00 90.31 94 ASP A N 1
ATOM 689 C CA . ASP A 1 94 ? -0.038 -3.553 -9.576 1.00 90.31 94 ASP A CA 1
ATOM 690 C C . ASP A 1 94 ? -1.225 -3.381 -8.621 1.00 90.31 94 ASP A C 1
ATOM 692 O O . ASP A 1 94 ? -2.250 -2.806 -8.992 1.00 90.31 94 ASP A O 1
ATOM 696 N N . VAL A 1 95 ? -1.069 -3.832 -7.370 1.00 92.12 95 VAL A N 1
ATOM 697 C CA . VAL A 1 95 ? -2.067 -3.686 -6.308 1.00 92.12 95 VAL A CA 1
ATOM 698 C C . VAL A 1 95 ? -1.417 -3.063 -5.078 1.00 92.12 95 VAL A C 1
ATOM 700 O O . VAL A 1 95 ? -0.317 -3.419 -4.672 1.00 92.12 95 VAL A O 1
ATOM 703 N N . LEU A 1 96 ? -2.116 -2.118 -4.469 1.00 92.25 96 LEU A N 1
ATOM 704 C CA . LEU A 1 96 ? -1.765 -1.538 -3.186 1.00 92.25 96 LEU A CA 1
ATOM 705 C C . LEU A 1 96 ? -2.898 -1.861 -2.218 1.00 92.25 96 LEU A C 1
ATOM 707 O O . LEU A 1 96 ? -3.930 -1.193 -2.246 1.00 92.25 96 LEU A O 1
ATOM 711 N N . LEU A 1 97 ? -2.724 -2.896 -1.390 1.00 91.38 97 LEU A N 1
ATOM 712 C CA . LEU A 1 97 ? -3.575 -3.078 -0.213 1.00 91.38 97 LEU A CA 1
ATOM 713 C C . LEU A 1 97 ? -3.020 -2.229 0.917 1.00 91.38 97 LEU A C 1
ATOM 715 O O . LEU A 1 97 ? -1.820 -2.240 1.107 1.00 91.38 97 LEU A O 1
ATOM 719 N N . LEU A 1 98 ? -3.851 -1.525 1.672 1.00 88.62 98 LEU A N 1
ATOM 720 C CA . LEU A 1 98 ? -3.392 -0.787 2.841 1.00 88.62 98 LEU A CA 1
ATOM 721 C C . LEU A 1 98 ? -4.414 -0.832 3.976 1.00 88.62 98 LEU A C 1
ATOM 723 O O . LEU A 1 98 ? -5.627 -0.872 3.747 1.00 88.62 98 LEU A O 1
ATOM 727 N N . ASN A 1 99 ? -3.907 -0.796 5.206 1.00 84.00 99 ASN A N 1
ATOM 728 C CA . ASN A 1 99 ? -4.688 -0.602 6.419 1.00 84.00 99 ASN A CA 1
ATOM 729 C C . ASN A 1 99 ? -4.092 0.561 7.225 1.00 84.00 99 ASN A C 1
ATOM 731 O O . ASN A 1 99 ? -2.887 0.800 7.210 1.00 84.00 99 ASN A O 1
ATOM 735 N N . GLY A 1 100 ? -4.937 1.290 7.949 1.00 69.50 100 GLY A N 1
ATOM 736 C CA . GLY A 1 100 ? -4.469 2.220 8.975 1.00 69.50 100 GLY A CA 1
ATOM 737 C C . GLY A 1 100 ? -4.362 3.694 8.553 1.00 69.50 100 GLY A C 1
ATOM 738 O O . GLY A 1 100 ? -4.890 4.098 7.511 1.00 69.50 100 GLY A O 1
ATOM 739 N N . PRO A 1 101 ? -3.780 4.538 9.432 1.00 71.56 101 PRO A N 1
ATOM 740 C CA . PRO A 1 101 ? -3.815 5.995 9.318 1.00 71.56 101 PRO A CA 1
ATOM 741 C C . PRO A 1 101 ? -2.559 6.585 8.649 1.00 71.56 101 PRO A C 1
ATOM 743 O O . PRO A 1 101 ? -1.595 5.877 8.386 1.00 71.56 101 PRO A O 1
ATOM 746 N N . GLY A 1 102 ? -2.545 7.905 8.418 1.00 72.50 102 GLY A N 1
ATOM 747 C CA . GLY A 1 102 ? -1.355 8.724 8.108 1.00 72.50 102 GLY A CA 1
ATOM 748 C C . GLY A 1 102 ? -0.520 8.274 6.900 1.00 72.50 102 GLY A C 1
ATOM 749 O O . GLY A 1 102 ? -0.682 8.805 5.805 1.00 72.50 102 GLY A O 1
ATOM 750 N N . THR A 1 103 ? 0.364 7.295 7.095 1.00 80.19 103 THR A N 1
ATOM 751 C CA . THR A 1 103 ? 1.212 6.678 6.061 1.00 80.19 103 THR A CA 1
ATOM 752 C C . THR A 1 103 ? 0.388 6.113 4.902 1.00 80.19 103 THR A C 1
ATOM 754 O O . THR A 1 103 ? 0.739 6.318 3.743 1.00 80.19 103 THR A O 1
ATOM 757 N N . ALA A 1 104 ? -0.752 5.486 5.206 1.00 83.69 104 ALA A N 1
ATOM 758 C CA . ALA A 1 104 ? -1.726 5.031 4.214 1.00 83.69 104 ALA A CA 1
ATOM 759 C C . ALA A 1 104 ? -2.172 6.163 3.275 1.00 83.69 104 ALA A C 1
ATOM 761 O O . ALA A 1 104 ? -2.209 5.997 2.059 1.00 83.69 104 ALA A O 1
ATOM 762 N N . VAL A 1 105 ? -2.463 7.341 3.838 1.00 86.25 105 VAL A N 1
ATOM 763 C CA . VAL A 1 105 ? -2.915 8.503 3.063 1.00 86.25 105 VAL A CA 1
ATOM 764 C C . VAL A 1 105 ? -1.815 9.005 2.137 1.00 86.25 105 VAL A C 1
ATOM 766 O O . VAL A 1 105 ? -2.073 9.290 0.971 1.00 86.25 105 VAL A O 1
ATOM 769 N N . VAL A 1 106 ? -0.584 9.063 2.645 1.00 88.56 106 VAL A N 1
ATOM 770 C CA . VAL A 1 106 ? 0.596 9.468 1.873 1.00 88.56 106 VAL A CA 1
ATOM 771 C C . VAL A 1 106 ? 0.829 8.531 0.687 1.00 88.56 106 VAL A C 1
ATOM 773 O O . VAL A 1 106 ? 1.030 8.994 -0.433 1.00 88.56 106 VAL A O 1
ATOM 776 N N . LEU A 1 107 ? 0.762 7.219 0.907 1.00 90.38 107 LEU A N 1
ATOM 777 C CA . LEU A 1 107 ? 0.978 6.225 -0.145 1.00 90.38 107 LEU A CA 1
ATOM 778 C C . LEU A 1 107 ? -0.101 6.264 -1.222 1.00 90.38 107 LEU A C 1
ATOM 780 O O . LEU A 1 107 ? 0.230 6.209 -2.406 1.00 90.38 107 LEU A O 1
ATOM 784 N N . VAL A 1 108 ? -1.371 6.411 -0.830 1.00 91.19 108 VAL A N 1
ATOM 785 C CA . VAL A 1 108 ? -2.461 6.595 -1.797 1.00 91.19 108 VAL A CA 1
ATOM 786 C C . VAL A 1 108 ? -2.233 7.861 -2.608 1.00 91.19 108 VAL A C 1
ATOM 788 O O . VAL A 1 108 ? -2.298 7.794 -3.830 1.00 91.19 108 VAL A O 1
ATOM 791 N N . ALA A 1 109 ? -1.897 8.983 -1.964 1.00 91.69 109 ALA A N 1
ATOM 792 C CA . ALA A 1 109 ? -1.632 10.236 -2.667 1.00 91.69 109 ALA A CA 1
ATOM 793 C C . ALA A 1 109 ? -0.521 10.078 -3.718 1.00 91.69 109 ALA A C 1
ATOM 795 O O . ALA A 1 109 ? -0.706 10.488 -4.860 1.00 91.69 109 ALA A O 1
ATOM 796 N N . VAL A 1 110 ? 0.594 9.427 -3.366 1.00 92.38 110 VAL A N 1
ATOM 797 C CA . VAL A 1 110 ? 1.713 9.183 -4.291 1.00 92.38 110 VAL A CA 1
ATOM 798 C C . VAL A 1 110 ? 1.324 8.238 -5.432 1.00 92.38 110 VAL A C 1
ATOM 800 O O . VAL A 1 110 ? 1.610 8.533 -6.593 1.00 92.38 110 VAL A O 1
ATOM 803 N N . ALA A 1 111 ? 0.638 7.129 -5.140 1.00 91.62 111 ALA A N 1
ATOM 804 C CA . ALA A 1 111 ? 0.177 6.189 -6.164 1.00 91.62 111 ALA A CA 1
ATOM 805 C C . ALA A 1 111 ? -0.812 6.847 -7.145 1.00 91.62 111 ALA A C 1
ATOM 807 O O . ALA A 1 111 ? -0.779 6.578 -8.349 1.00 91.62 111 ALA A O 1
ATOM 808 N N . TYR A 1 112 ? -1.646 7.764 -6.646 1.00 92.62 112 TYR A N 1
ATOM 809 C CA . TYR A 1 112 ? -2.649 8.478 -7.434 1.00 92.62 112 TYR A CA 1
ATOM 810 C C . TYR A 1 112 ? -2.038 9.470 -8.438 1.00 92.62 112 TYR A C 1
ATOM 812 O O . TYR A 1 112 ? -2.666 9.768 -9.453 1.00 92.62 112 TYR A O 1
ATOM 820 N N . ILE A 1 113 ? -0.794 9.931 -8.233 1.00 93.25 113 ILE A N 1
ATOM 821 C CA . ILE A 1 113 ? -0.100 10.828 -9.178 1.00 93.25 113 ILE A CA 1
ATOM 822 C C . ILE A 1 113 ? -0.031 10.196 -10.573 1.00 93.25 113 ILE A C 1
ATOM 824 O O . ILE A 1 113 ? -0.340 10.860 -11.560 1.00 93.25 113 ILE A O 1
ATOM 828 N N . ARG A 1 114 ? 0.292 8.897 -10.682 1.00 91.62 114 ARG A N 1
ATOM 829 C CA . ARG A 1 114 ? 0.322 8.200 -11.986 1.00 91.62 114 ARG A CA 1
ATOM 830 C C . ARG A 1 114 ? -1.030 8.230 -12.696 1.00 91.62 114 ARG A C 1
ATOM 832 O O . ARG A 1 114 ? -1.062 8.387 -13.913 1.00 91.62 114 ARG A O 1
ATOM 839 N N . ARG A 1 115 ? -2.128 8.128 -11.940 1.00 92.50 115 ARG A N 1
ATOM 840 C CA . ARG A 1 115 ? -3.495 8.190 -12.473 1.00 92.50 115 ARG A CA 1
ATOM 841 C C . ARG A 1 115 ? -3.818 9.578 -13.027 1.00 92.50 115 ARG A C 1
ATOM 843 O O . ARG A 1 115 ? -4.406 9.667 -14.097 1.00 92.50 115 ARG A O 1
ATOM 850 N N . ILE A 1 116 ? -3.392 10.644 -12.344 1.00 92.94 116 ILE A N 1
ATOM 851 C CA . ILE A 1 116 ? -3.548 12.031 -12.825 1.00 92.94 116 ILE A CA 1
ATOM 852 C C . ILE A 1 116 ? -2.745 12.258 -14.114 1.00 92.94 116 ILE A C 1
ATOM 854 O O . ILE A 1 116 ? -3.212 12.940 -15.019 1.00 92.94 116 ILE A O 1
ATOM 858 N N . LEU A 1 117 ? -1.561 11.651 -14.220 1.00 91.44 117 LEU A N 1
ATOM 859 C CA . LEU A 1 117 ? -0.692 11.752 -15.396 1.00 91.44 117 LEU A CA 1
ATOM 860 C C . LEU A 1 117 ? -1.124 10.862 -16.578 1.00 91.44 117 LEU A C 1
ATOM 862 O O . LEU A 1 117 ? -0.432 10.837 -17.592 1.00 91.44 117 LEU A O 1
ATOM 866 N N . GLY A 1 118 ? -2.224 10.107 -16.463 1.00 91.25 118 GLY A N 1
ATOM 867 C CA . GLY A 1 118 ? -2.693 9.205 -17.522 1.00 91.25 118 GLY A CA 1
ATOM 868 C C . GLY A 1 118 ? -1.782 7.995 -17.773 1.00 91.25 118 GLY A C 1
ATOM 869 O O . GLY A 1 118 ? -1.834 7.396 -18.844 1.00 91.25 118 GLY A O 1
ATOM 870 N N . LEU A 1 119 ? -0.934 7.636 -16.805 1.00 92.69 119 LEU A N 1
ATOM 871 C CA . LEU A 1 119 ? -0.023 6.493 -16.892 1.00 92.69 119 LEU A CA 1
ATOM 872 C C . LEU A 1 119 ? -0.683 5.212 -16.362 1.00 92.69 119 LEU A C 1
ATOM 874 O O . LEU A 1 119 ? -1.655 5.262 -15.605 1.00 92.69 119 LEU A O 1
ATOM 878 N N . SER A 1 120 ? -0.091 4.053 -16.677 1.00 91.19 120 SER A N 1
ATOM 879 C CA . SER A 1 120 ? -0.420 2.785 -16.012 1.00 91.19 120 SER A CA 1
ATOM 880 C C . SER A 1 120 ? -0.330 2.956 -14.494 1.00 91.19 120 SER A C 1
ATOM 882 O O . SER A 1 120 ? 0.717 3.360 -13.968 1.00 91.19 120 SER A O 1
ATOM 884 N N . TYR A 1 121 ? -1.429 2.663 -13.801 1.00 91.94 121 TYR A N 1
ATOM 885 C CA . TYR A 1 121 ? -1.617 2.977 -12.390 1.00 91.94 121 TYR A CA 1
ATOM 886 C C . TYR A 1 121 ? -1.816 1.722 -11.541 1.00 91.94 121 TYR A C 1
ATOM 888 O O . TYR A 1 121 ? -2.198 0.658 -12.023 1.00 91.94 121 TYR A O 1
ATOM 896 N N . THR A 1 122 ? -1.537 1.877 -10.253 1.00 92.31 122 THR A N 1
ATOM 897 C CA . THR A 1 122 ? -1.741 0.858 -9.227 1.00 92.31 122 THR A CA 1
ATOM 898 C C . THR A 1 122 ? -3.206 0.805 -8.818 1.00 92.31 122 THR A C 1
ATOM 900 O O . THR A 1 122 ? -3.792 1.851 -8.537 1.00 92.31 122 THR A O 1
ATOM 903 N N . ARG A 1 123 ? -3.784 -0.396 -8.706 1.00 93.00 123 ARG A N 1
ATOM 904 C CA . ARG A 1 123 ? -5.121 -0.578 -8.130 1.00 93.00 123 ARG A CA 1
ATOM 905 C C . ARG A 1 123 ? -5.062 -0.466 -6.610 1.00 93.00 123 ARG A C 1
ATOM 907 O O . ARG A 1 123 ? -4.314 -1.197 -5.964 1.00 93.00 123 ARG A O 1
ATOM 914 N N . ILE A 1 124 ? -5.865 0.418 -6.033 1.00 93.38 124 ILE A N 1
ATOM 915 C CA . ILE A 1 124 ? -5.804 0.767 -4.613 1.00 93.38 124 ILE A CA 1
ATOM 916 C C . ILE A 1 124 ? -6.965 0.113 -3.865 1.00 93.38 124 ILE A C 1
ATOM 918 O O . ILE A 1 124 ? -8.134 0.376 -4.152 1.00 93.38 124 ILE A O 1
ATOM 922 N N . ILE A 1 125 ? -6.642 -0.718 -2.877 1.00 92.12 125 ILE A N 1
ATOM 923 C CA . ILE A 1 125 ? -7.608 -1.386 -2.007 1.00 92.12 125 ILE A CA 1
ATOM 924 C C . ILE A 1 125 ? -7.357 -0.923 -0.569 1.00 92.12 125 ILE A C 1
ATOM 926 O O . ILE A 1 125 ? -6.301 -1.172 0.011 1.00 92.12 125 ILE A O 1
ATOM 930 N N . TYR A 1 126 ? -8.339 -0.248 0.021 1.00 89.75 126 TYR A N 1
ATOM 931 C CA . TYR A 1 126 ? -8.289 0.175 1.417 1.00 89.75 126 TYR A CA 1
ATOM 932 C C . TYR A 1 126 ? -9.122 -0.754 2.281 1.00 89.75 126 TYR A C 1
ATOM 934 O O . TYR A 1 126 ? -10.297 -0.982 1.995 1.00 89.75 126 TYR A O 1
ATOM 942 N N . VAL A 1 127 ? -8.525 -1.255 3.357 1.00 88.56 127 VAL A N 1
ATOM 943 C CA . VAL A 1 127 ? -9.222 -2.047 4.368 1.00 88.56 127 VAL A CA 1
ATOM 944 C C . VAL A 1 127 ? -9.312 -1.209 5.632 1.00 88.56 127 VAL A C 1
ATOM 946 O O . VAL A 1 127 ? -8.287 -0.889 6.235 1.00 88.56 127 VAL A O 1
ATOM 949 N N . GLU A 1 128 ? -10.530 -0.865 6.045 1.00 86.25 128 GLU A N 1
ATOM 950 C CA . GLU A 1 128 ? -10.762 -0.123 7.285 1.00 86.25 128 GLU A CA 1
ATOM 951 C C . GLU A 1 128 ? -10.299 -0.938 8.505 1.00 86.25 128 GLU A C 1
ATOM 953 O O . GLU A 1 128 ? -10.170 -2.168 8.473 1.00 86.25 128 GLU A O 1
ATOM 958 N N . SER A 1 129 ? -9.958 -0.240 9.585 1.00 75.94 129 SER A N 1
ATOM 959 C CA . SER A 1 129 ? -9.504 -0.864 10.819 1.00 75.94 129 SER A CA 1
ATOM 960 C C . SER A 1 129 ? -10.637 -1.621 11.515 1.00 75.94 129 SER A C 1
ATOM 962 O O . SER A 1 129 ? -11.706 -1.072 11.770 1.00 75.94 129 SER A O 1
ATOM 964 N N . PHE A 1 130 ? -10.354 -2.858 11.930 1.00 65.38 130 PHE A N 1
ATOM 965 C CA . PHE A 1 130 ? -11.297 -3.723 12.647 1.00 65.38 130 PHE A CA 1
ATOM 966 C C . PHE A 1 130 ? -11.843 -3.099 13.943 1.00 65.38 130 PHE A C 1
ATOM 968 O O . PHE A 1 130 ? -12.978 -3.366 14.326 1.00 65.38 130 PHE A O 1
ATOM 975 N N . ALA A 1 131 ? -11.055 -2.241 14.604 1.00 59.78 131 ALA A N 1
ATOM 976 C CA . ALA A 1 131 ? -11.419 -1.593 15.868 1.00 59.78 131 ALA A CA 1
ATOM 977 C C . ALA A 1 131 ? -12.519 -0.521 15.726 1.00 59.78 131 ALA A C 1
ATOM 979 O O . ALA A 1 131 ? -12.994 0.026 16.722 1.00 59.78 131 ALA A O 1
ATOM 980 N N . ARG A 1 132 ? -12.908 -0.176 14.496 1.00 64.19 132 ARG A N 1
ATOM 981 C CA . ARG A 1 132 ? -13.904 0.852 14.197 1.00 64.19 132 ARG A CA 1
ATOM 982 C C . ARG A 1 132 ? -15.216 0.201 13.768 1.00 64.19 132 ARG A C 1
ATOM 984 O O . ARG A 1 132 ? -15.467 -0.009 12.590 1.00 64.19 132 ARG A O 1
ATOM 991 N N . VAL A 1 133 ? -16.045 -0.103 14.763 1.00 68.06 133 VAL A N 1
ATOM 992 C CA . VAL A 1 133 ? -17.301 -0.849 14.580 1.00 68.06 133 VAL A CA 1
ATOM 993 C C . VAL A 1 133 ? -18.494 0.036 14.200 1.00 68.06 133 VAL A C 1
ATOM 995 O O . VAL A 1 133 ? -19.351 -0.398 13.446 1.00 68.06 133 VAL A O 1
ATOM 998 N N . THR A 1 134 ? -18.530 1.293 14.661 1.00 64.56 134 THR A N 1
ATOM 999 C CA . THR A 1 134 ? -19.678 2.207 14.464 1.00 64.56 134 THR A CA 1
ATOM 1000 C C . THR A 1 134 ? -19.415 3.378 13.518 1.00 64.56 134 THR A C 1
ATOM 1002 O O . THR A 1 134 ? -20.323 4.142 13.205 1.00 64.56 134 THR A O 1
ATOM 1005 N N . SER A 1 135 ? -18.164 3.614 13.112 1.00 77.06 135 SER A N 1
ATOM 1006 C CA . SER A 1 135 ? -17.813 4.787 12.302 1.00 77.06 135 SER A CA 1
ATOM 1007 C C . SER A 1 135 ? -16.500 4.608 11.554 1.00 77.06 135 SER A C 1
ATOM 1009 O O . SER A 1 135 ? -15.551 4.061 12.103 1.00 77.06 135 SER A O 1
ATOM 1011 N N . LEU A 1 136 ? -16.413 5.148 10.335 1.00 77.00 136 LEU A N 1
ATOM 1012 C CA . LEU A 1 136 ? -15.165 5.181 9.566 1.00 77.00 136 LEU A CA 1
ATOM 1013 C C . LEU A 1 136 ? -14.069 5.992 10.266 1.00 77.00 136 LEU A C 1
ATOM 1015 O O . LEU A 1 136 ? -14.334 7.040 10.874 1.00 77.00 136 LEU A O 1
ATOM 1019 N N . SER A 1 137 ? -12.820 5.553 10.105 1.00 79.25 137 SER A N 1
ATOM 1020 C CA . SER A 1 137 ? -11.657 6.321 10.543 1.00 79.25 137 SER A CA 1
ATOM 1021 C C . SER A 1 137 ? -11.528 7.619 9.738 1.00 79.25 137 SER A C 1
ATOM 1023 O O . SER A 1 137 ? -12.063 7.751 8.637 1.00 79.25 137 SER A O 1
ATOM 1025 N N . LEU A 1 138 ? -10.806 8.611 10.271 1.00 79.50 138 LEU A N 1
ATOM 1026 C CA . LEU A 1 138 ? -10.560 9.860 9.538 1.00 79.50 138 LEU A CA 1
ATOM 1027 C C . LEU A 1 138 ? -9.855 9.589 8.198 1.00 79.50 138 LEU A C 1
ATOM 1029 O O . LEU A 1 138 ? -10.217 10.175 7.181 1.00 79.50 138 LEU A O 1
ATOM 1033 N N . SER A 1 139 ? -8.890 8.666 8.193 1.00 80.38 139 SER A N 1
ATOM 1034 C CA . SER A 1 139 ? -8.214 8.216 6.976 1.00 80.38 139 SER A CA 1
ATOM 1035 C C . SER A 1 139 ? -9.157 7.456 6.047 1.00 80.38 139 SER A C 1
ATOM 1037 O O . SER A 1 139 ? -9.139 7.728 4.854 1.00 80.38 139 SER A O 1
ATOM 1039 N N . GLY A 1 140 ? -10.040 6.601 6.567 1.00 80.56 140 GLY A N 1
ATOM 1040 C CA . GLY A 1 140 ? -11.061 5.922 5.770 1.00 80.56 140 GLY A CA 1
ATOM 1041 C C . GLY A 1 140 ? -12.022 6.897 5.090 1.00 80.56 140 GLY A C 1
ATOM 1042 O O . GLY A 1 140 ? -12.231 6.812 3.883 1.00 80.56 140 GLY A O 1
ATOM 1043 N N . LYS A 1 141 ? -12.534 7.895 5.822 1.00 83.94 141 LYS A N 1
ATOM 1044 C CA . LYS A 1 141 ? -13.381 8.964 5.258 1.00 83.94 141 LYS A CA 1
ATOM 1045 C C . LYS A 1 141 ? -12.663 9.748 4.162 1.00 83.94 141 LYS A C 1
ATOM 1047 O O . LYS A 1 141 ? -13.264 10.031 3.131 1.00 83.94 141 LYS A O 1
ATOM 1052 N N . LEU A 1 142 ? -11.392 10.084 4.389 1.00 84.81 142 LEU A N 1
ATOM 1053 C CA . LEU A 1 142 ? -10.581 10.851 3.446 1.00 84.81 142 LEU A CA 1
ATOM 1054 C C . LEU A 1 142 ? -10.233 10.049 2.188 1.00 84.81 142 LEU A C 1
ATOM 1056 O O . LEU A 1 142 ? -10.243 10.608 1.099 1.00 84.81 142 LEU A O 1
ATOM 1060 N N . LEU A 1 143 ? -9.918 8.760 2.333 1.00 87.12 143 LEU A N 1
ATOM 1061 C CA . LEU A 1 143 ? -9.446 7.906 1.242 1.00 87.12 143 LEU A CA 1
ATOM 1062 C C . LEU A 1 143 ? -10.562 7.268 0.429 1.00 87.12 143 LEU A C 1
ATOM 1064 O O . LEU A 1 143 ? -10.316 6.867 -0.704 1.00 87.12 143 LEU A O 1
ATOM 1068 N N . ARG A 1 144 ? -11.787 7.217 0.955 1.00 86.88 144 ARG A N 1
ATOM 1069 C CA . ARG A 1 144 ? -12.945 6.622 0.279 1.00 86.88 144 ARG A CA 1
ATOM 1070 C C . ARG A 1 144 ? -13.123 7.030 -1.198 1.00 86.88 144 ARG A C 1
ATOM 1072 O O . ARG A 1 144 ? -13.378 6.129 -1.986 1.00 86.88 144 ARG A O 1
ATOM 1079 N N . PRO A 1 145 ? -12.981 8.306 -1.616 1.00 88.81 145 PRO A N 1
ATOM 1080 C CA . PRO A 1 145 ? -13.108 8.675 -3.031 1.00 88.81 145 PRO A CA 1
ATOM 1081 C C . PRO A 1 145 ? -11.856 8.391 -3.883 1.00 88.81 145 PRO A C 1
ATOM 1083 O O . PRO A 1 145 ? -11.928 8.489 -5.103 1.00 88.81 145 PRO A O 1
ATOM 1086 N N . PHE A 1 146 ? -10.714 8.066 -3.271 1.00 88.69 146 PHE A N 1
ATOM 1087 C CA . PHE A 1 146 ? -9.427 7.892 -3.962 1.00 88.69 146 PHE A CA 1
ATOM 1088 C C . PHE A 1 146 ? -9.002 6.428 -4.116 1.00 88.69 146 PHE A C 1
ATOM 1090 O O . PHE A 1 146 ? -7.967 6.152 -4.722 1.00 88.69 146 PHE A O 1
ATOM 1097 N N . VAL A 1 147 ? -9.768 5.491 -3.557 1.00 90.81 147 VAL A N 1
ATOM 1098 C CA . VAL A 1 147 ? -9.471 4.055 -3.598 1.00 90.81 147 VAL A CA 1
ATOM 1099 C C . VAL A 1 147 ? -10.415 3.359 -4.573 1.00 90.81 147 VAL A C 1
ATOM 1101 O O . VAL A 1 147 ? -11.584 3.720 -4.682 1.00 90.81 147 VAL A O 1
ATOM 1104 N N . ASP A 1 148 ? -9.931 2.332 -5.266 1.00 91.69 148 ASP A N 1
ATOM 1105 C CA . ASP A 1 148 ? -10.751 1.568 -6.213 1.00 91.69 148 ASP A CA 1
ATOM 1106 C C . ASP A 1 148 ? -11.633 0.537 -5.500 1.00 91.69 148 ASP A C 1
ATOM 1108 O O . ASP A 1 148 ? -12.641 0.073 -6.030 1.00 91.69 148 ASP A O 1
ATOM 1112 N N . THR A 1 149 ? -11.239 0.110 -4.302 1.00 91.69 149 THR A N 1
ATOM 1113 C CA . THR A 1 149 ? -12.016 -0.821 -3.483 1.00 91.69 149 THR A CA 1
ATOM 1114 C C . THR A 1 149 ? -11.866 -0.450 -2.015 1.00 91.69 149 THR A C 1
ATOM 1116 O O . THR A 1 149 ? -10.754 -0.358 -1.500 1.00 91.69 149 THR A O 1
ATOM 1119 N N . PHE A 1 150 ? -12.993 -0.232 -1.343 1.00 89.75 150 PHE A N 1
ATOM 1120 C CA . PHE A 1 150 ? -13.050 0.116 0.073 1.00 89.75 150 PHE A CA 1
ATOM 1121 C C . PHE A 1 150 ? -13.740 -1.014 0.836 1.00 89.75 150 PHE A C 1
ATOM 1123 O O . PHE A 1 150 ? -14.915 -1.292 0.605 1.00 89.75 150 PHE A O 1
ATOM 1130 N N . VAL A 1 151 ? -13.005 -1.681 1.722 1.00 88.62 151 VAL A N 1
ATOM 1131 C CA . VAL A 1 151 ? -13.483 -2.833 2.491 1.00 88.62 151 VAL A CA 1
ATOM 1132 C C . VAL A 1 151 ? -13.720 -2.413 3.935 1.00 88.62 151 VAL A C 1
ATOM 1134 O O . VAL A 1 151 ? -12.806 -1.946 4.616 1.00 88.62 151 VAL A O 1
ATOM 1137 N N . VAL A 1 152 ? -14.945 -2.630 4.406 1.00 86.69 152 VAL A N 1
ATOM 1138 C CA . VAL A 1 152 ? -15.351 -2.483 5.808 1.00 86.69 152 VAL A CA 1
ATOM 1139 C C . VAL A 1 152 ? -15.766 -3.840 6.348 1.00 86.69 152 VAL A C 1
ATOM 1141 O O . VAL A 1 152 ? -16.406 -4.617 5.644 1.00 86.69 152 VAL A O 1
ATOM 1144 N N . GLN A 1 153 ? -15.390 -4.143 7.588 1.00 82.00 153 GLN A N 1
ATOM 1145 C CA . GLN A 1 153 ? -15.782 -5.398 8.234 1.00 82.00 153 GLN A CA 1
ATOM 1146 C C . GLN A 1 153 ? -17.173 -5.306 8.866 1.00 82.00 153 GLN A C 1
ATOM 1148 O O . GLN A 1 153 ? -17.858 -6.315 8.986 1.00 82.00 153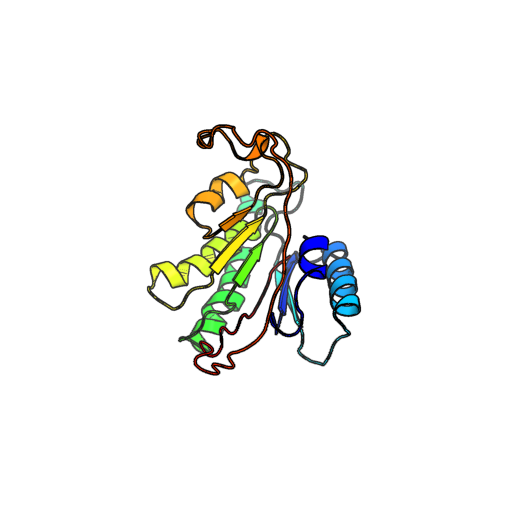 GLN A O 1
ATOM 1153 N N . TRP A 1 154 ? -17.582 -4.098 9.259 1.00 82.06 154 TRP A N 1
ATOM 1154 C CA . TRP A 1 154 ? -18.812 -3.851 10.001 1.00 82.06 154 TRP A CA 1
ATOM 1155 C C . TRP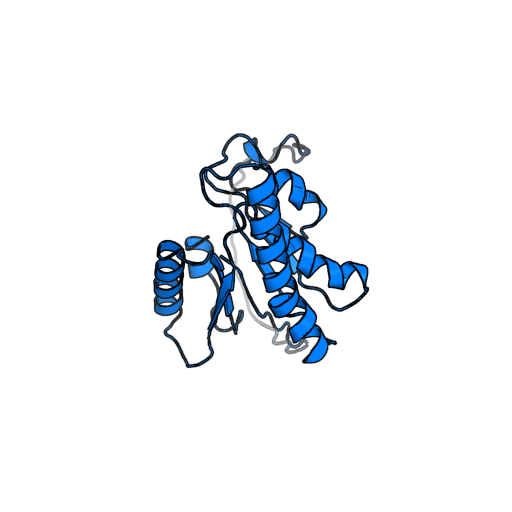 A 1 154 ? -19.809 -3.080 9.130 1.00 8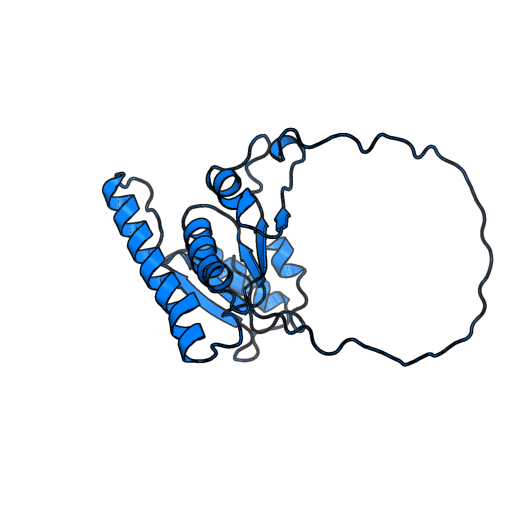2.06 154 TRP A C 1
ATOM 1157 O O . TRP A 1 154 ? -19.469 -1.981 8.677 1.00 82.06 154 TRP A O 1
ATOM 1167 N N . PRO A 1 155 ? -21.028 -3.609 8.907 1.00 74.06 155 PRO A N 1
ATOM 1168 C CA . PRO A 1 155 ? -22.070 -2.911 8.154 1.00 74.06 155 PRO A CA 1
ATOM 1169 C C . PRO A 1 155 ? -22.386 -1.534 8.747 1.00 74.06 155 PRO A C 1
ATOM 1171 O O . PRO A 1 155 ? -22.498 -0.555 8.015 1.00 74.06 155 PRO A O 1
ATOM 1174 N N . ASP A 1 156 ? -22.414 -1.438 10.077 1.00 73.38 156 ASP A N 1
ATOM 1175 C CA . ASP A 1 156 ? -22.719 -0.200 10.802 1.00 73.38 156 ASP A CA 1
ATOM 1176 C C . ASP A 1 156 ? -21.662 0.896 10.581 1.00 73.38 156 ASP A C 1
ATOM 1178 O O . ASP A 1 156 ? -21.967 2.089 10.601 1.00 73.38 156 ASP A O 1
ATOM 1182 N N . ALA A 1 157 ? -20.412 0.513 10.300 1.00 67.75 157 ALA A N 1
ATOM 1183 C CA . ALA A 1 157 ? -19.338 1.450 9.984 1.00 67.75 157 ALA A CA 1
ATOM 1184 C C . ALA A 1 157 ? -19.385 1.957 8.532 1.00 67.75 157 ALA A C 1
ATOM 1186 O O . ALA A 1 157 ? -18.771 2.985 8.241 1.00 67.75 157 ALA A O 1
ATOM 1187 N N . ALA A 1 158 ? -20.107 1.287 7.625 1.00 65.75 158 ALA A N 1
ATOM 1188 C CA . ALA A 1 158 ? -20.193 1.650 6.205 1.00 65.75 158 ALA A CA 1
ATOM 1189 C C . ALA A 1 158 ? -20.907 2.998 5.960 1.00 65.75 158 ALA A C 1
ATOM 1191 O O . ALA A 1 158 ? -20.810 3.567 4.867 1.00 65.75 158 ALA A O 1
ATOM 1192 N N . GLY A 1 159 ? -21.593 3.525 6.983 1.00 62.62 159 GLY A N 1
ATOM 1193 C CA . GLY A 1 159 ? -22.496 4.666 6.869 1.00 62.62 159 GLY A CA 1
ATOM 1194 C C . GLY A 1 159 ? -23.788 4.298 6.125 1.00 62.62 159 GLY A C 1
ATOM 1195 O O . GLY A 1 159 ? -23.918 3.184 5.614 1.00 62.62 159 GLY A O 1
ATOM 1196 N N . PRO A 1 160 ? -24.761 5.222 6.040 1.00 50.78 160 PRO A N 1
ATOM 1197 C CA . PRO A 1 160 ? -26.003 4.987 5.314 1.00 50.78 160 PRO A CA 1
ATOM 1198 C C . PRO A 1 160 ? -25.699 4.856 3.816 1.00 50.78 160 PRO A C 1
ATOM 1200 O O . PRO A 1 160 ? -25.588 5.839 3.088 1.00 50.78 160 PRO A O 1
ATOM 1203 N N . SER A 1 161 ? -25.525 3.625 3.353 1.00 49.72 161 SER A N 1
ATOM 1204 C CA . SER A 1 161 ? -25.457 3.274 1.941 1.00 49.72 161 SER A CA 1
ATOM 1205 C C . SER A 1 161 ? -26.620 2.336 1.663 1.00 49.72 161 SER A C 1
ATOM 1207 O O . SER A 1 161 ? -26.641 1.221 2.165 1.00 49.72 161 SER A O 1
ATOM 1209 N N . SER A 1 162 ? -27.627 2.856 0.950 1.00 42.53 162 SER A N 1
ATOM 1210 C CA . SER A 1 162 ? -28.635 2.105 0.189 1.00 42.53 162 SER A CA 1
ATOM 1211 C C . SER A 1 162 ? -28.872 0.667 0.667 1.00 42.53 162 SER A C 1
ATOM 1213 O O . SER A 1 162 ? -28.535 -0.294 -0.027 1.00 42.53 162 SER A O 1
ATOM 1215 N N . ALA A 1 163 ? -29.495 0.516 1.836 1.00 39.31 163 ALA A N 1
ATOM 1216 C CA . ALA A 1 163 ? -30.180 -0.715 2.201 1.00 39.31 163 ALA A CA 1
ATOM 1217 C C . ALA A 1 163 ? -31.443 -0.830 1.328 1.00 39.31 163 ALA A C 1
ATOM 1219 O O . ALA A 1 163 ? -32.561 -0.586 1.760 1.00 39.31 163 ALA A O 1
ATOM 1220 N N . SER A 1 164 ? -31.235 -1.123 0.048 1.00 39.03 164 SER A N 1
ATOM 1221 C CA . SER A 1 164 ? -32.254 -1.540 -0.911 1.00 39.03 164 SER A CA 1
ATOM 1222 C C . SER A 1 164 ? -31.686 -2.709 -1.711 1.00 39.03 164 SER A C 1
ATOM 1224 O O . SER A 1 164 ? -31.573 -2.678 -2.932 1.00 39.03 164 SER A O 1
ATOM 1226 N N . ALA A 1 165 ? -31.304 -3.755 -0.994 1.00 38.69 165 ALA A N 1
ATOM 1227 C CA . ALA A 1 165 ? -31.457 -5.109 -1.491 1.00 38.69 165 ALA A CA 1
ATOM 1228 C C . ALA A 1 165 ? -32.371 -5.791 -0.477 1.00 38.69 165 ALA A C 1
ATOM 1230 O O . ALA A 1 165 ? -31.938 -6.357 0.524 1.00 38.69 165 ALA A O 1
ATOM 1231 N N . SER A 1 166 ? -33.663 -5.554 -0.684 1.00 36.81 166 SER A N 1
ATOM 1232 C CA . SER A 1 166 ? -34.763 -6.151 0.048 1.00 36.81 166 SER A CA 1
ATOM 1233 C C . SER A 1 166 ? -34.626 -7.668 0.112 1.00 36.81 166 SER A C 1
ATOM 1235 O O . SER A 1 166 ? -34.259 -8.329 -0.859 1.00 36.81 166 SER A O 1
ATOM 1237 N N . ALA A 1 167 ? -34.989 -8.174 1.283 1.00 37.81 167 ALA A N 1
ATOM 1238 C CA . ALA A 1 167 ? -35.343 -9.545 1.577 1.00 37.81 167 ALA A CA 1
ATOM 1239 C C . ALA A 1 167 ? -36.108 -10.245 0.446 1.00 37.81 167 ALA A C 1
ATOM 1241 O O . ALA A 1 167 ? -37.068 -9.686 -0.070 1.00 37.81 167 ALA A O 1
ATOM 1242 N N . SER A 1 168 ? -35.741 -11.500 0.175 1.00 33.47 168 SER A N 1
ATOM 1243 C CA . SER A 1 168 ? -36.665 -12.644 0.128 1.00 33.47 168 SER A CA 1
ATOM 1244 C C . SER A 1 168 ? -35.943 -13.865 -0.444 1.00 33.47 168 SER A C 1
ATOM 1246 O O . SER A 1 168 ? -35.700 -13.940 -1.644 1.00 33.47 168 SER A O 1
ATOM 1248 N N . ALA A 1 169 ? -35.637 -14.846 0.399 1.00 32.69 169 ALA A N 1
ATOM 1249 C CA . ALA A 1 169 ? -35.453 -16.221 -0.055 1.00 32.69 169 ALA A CA 1
ATOM 1250 C C . ALA A 1 169 ? -35.977 -17.154 1.036 1.00 32.69 169 ALA A C 1
ATOM 1252 O O . ALA A 1 169 ? -35.244 -17.704 1.855 1.00 32.69 169 ALA A O 1
ATOM 1253 N N . SER A 1 170 ? -37.303 -17.232 1.066 1.00 32.59 170 SER A N 1
ATOM 1254 C CA . SER A 1 170 ? -38.091 -18.259 1.727 1.00 32.59 170 SER A CA 1
ATOM 1255 C C . SER A 1 170 ? -37.705 -19.638 1.192 1.00 32.59 170 SER A C 1
ATOM 1257 O O . SER A 1 170 ? -37.438 -19.808 0.003 1.00 32.59 170 SER A O 1
ATOM 1259 N N . ALA A 1 171 ? -37.714 -20.620 2.085 1.00 33.78 171 ALA A N 1
ATOM 1260 C CA . ALA A 1 171 ? -37.464 -22.026 1.814 1.00 33.78 171 ALA A CA 1
ATOM 1261 C C . ALA A 1 171 ? -38.309 -22.603 0.661 1.00 33.78 171 ALA A C 1
ATOM 1263 O O . ALA A 1 171 ? -39.514 -22.369 0.592 1.00 33.78 171 ALA A O 1
ATOM 1264 N N . SER A 1 172 ? -37.699 -23.460 -0.164 1.00 31.28 172 SER A N 1
ATOM 1265 C CA . SER A 1 172 ? -38.377 -24.632 -0.729 1.00 31.28 172 SER A CA 1
ATOM 1266 C C . SER A 1 172 ? -37.382 -25.727 -1.140 1.00 31.28 172 SER A C 1
ATOM 1268 O O . SER A 1 172 ? -36.217 -25.491 -1.449 1.00 31.28 172 SER A O 1
ATOM 1270 N N . THR A 1 173 ? -37.889 -26.944 -1.018 1.00 29.91 173 THR A N 1
ATOM 1271 C CA . THR A 1 173 ? -37.255 -28.257 -0.912 1.00 29.91 173 THR A CA 1
ATOM 1272 C C . THR A 1 173 ? -36.962 -28.916 -2.271 1.00 29.91 173 THR A C 1
ATOM 1274 O O . THR A 1 173 ? -37.764 -28.794 -3.183 1.00 29.91 173 THR A O 1
ATOM 1277 N N . SER A 1 174 ? -35.884 -29.718 -2.321 1.00 28.91 174 SER A N 1
ATOM 1278 C CA . SER A 1 174 ? -35.682 -30.957 -3.115 1.00 28.91 174 SER A CA 1
ATOM 1279 C C . SER A 1 174 ? -35.853 -30.941 -4.646 1.00 28.91 174 SER A C 1
ATOM 1281 O O . SER A 1 174 ? -36.959 -30.817 -5.157 1.00 28.91 174 SER A O 1
ATOM 1283 N N . THR A 1 175 ? -34.788 -31.285 -5.387 1.00 29.59 175 THR A N 1
ATOM 1284 C CA . THR A 1 175 ? -34.622 -32.603 -6.060 1.00 29.59 175 THR A CA 1
ATOM 1285 C C . THR A 1 175 ? -33.332 -32.654 -6.908 1.00 29.59 175 THR A C 1
ATOM 1287 O O . THR A 1 175 ? -32.991 -31.718 -7.621 1.00 29.59 175 THR A O 1
ATOM 1290 N N . LYS A 1 176 ? -32.598 -33.774 -6.812 1.00 30.66 176 LYS A N 1
ATOM 1291 C CA . LYS A 1 176 ? -31.537 -34.249 -7.741 1.00 30.66 176 LYS A CA 1
ATOM 1292 C C . LYS A 1 176 ? -32.230 -34.832 -8.999 1.00 30.66 176 LYS A C 1
ATOM 1294 O O . LYS A 1 176 ? -33.343 -35.328 -8.808 1.00 30.66 176 LYS A O 1
ATOM 1299 N N . PRO A 1 177 ? -31.630 -34.899 -10.218 1.00 38.28 177 PRO A N 1
ATOM 1300 C CA . PRO A 1 177 ? -30.593 -35.912 -10.509 1.00 38.28 177 PRO A CA 1
ATOM 1301 C C . PRO A 1 177 ? -29.553 -35.603 -11.636 1.00 38.28 177 PRO A C 1
ATOM 1303 O O . PRO A 1 177 ? -29.731 -34.729 -12.472 1.00 38.28 177 PRO A O 1
ATOM 1306 N N . SER A 1 178 ? -28.483 -36.419 -11.618 1.00 30.17 178 SER A N 1
ATOM 1307 C CA . SER A 1 178 ? -27.643 -36.974 -12.714 1.00 30.17 178 SER A CA 1
ATOM 1308 C C . SER A 1 178 ? -26.982 -36.109 -13.811 1.00 30.17 178 SER A C 1
ATOM 1310 O O . SER A 1 178 ? -27.637 -35.552 -14.683 1.00 30.17 178 SER A O 1
ATOM 1312 N N . THR A 1 179 ? -25.646 -36.198 -13.842 1.00 34.41 179 THR A N 1
ATOM 1313 C CA . THR A 1 179 ? -24.713 -36.012 -14.978 1.00 34.41 179 THR A CA 1
ATOM 1314 C C . THR A 1 179 ? -24.923 -37.099 -16.058 1.00 34.41 179 THR A C 1
ATOM 1316 O O . THR A 1 179 ? -25.380 -38.191 -15.708 1.00 34.41 179 THR A O 1
ATOM 1319 N N . PRO A 1 180 ? -24.560 -36.857 -17.337 1.00 40.84 180 PRO A N 1
ATOM 1320 C CA . PRO A 1 180 ? -23.210 -37.241 -17.772 1.00 40.84 180 PRO A CA 1
ATOM 1321 C C . PRO A 1 180 ? -22.513 -36.269 -18.752 1.00 40.84 180 PRO A C 1
ATOM 1323 O O . PRO A 1 180 ? -23.136 -35.580 -19.549 1.00 40.84 180 PRO A O 1
ATOM 1326 N N . ASP A 1 181 ? -21.191 -36.257 -18.589 1.00 29.47 181 ASP A N 1
ATOM 1327 C CA . ASP A 1 181 ? -20.062 -36.116 -19.520 1.00 29.47 181 ASP A CA 1
ATOM 1328 C C . ASP A 1 181 ? -20.222 -35.515 -20.937 1.00 29.47 181 ASP A C 1
ATOM 1330 O O . ASP A 1 181 ? -21.056 -35.957 -21.724 1.00 29.47 181 ASP A O 1
ATOM 1334 N N . ALA A 1 182 ? -19.293 -34.600 -21.263 1.00 29.02 182 ALA A N 1
ATOM 1335 C CA . ALA A 1 182 ? -18.528 -34.470 -22.518 1.00 29.02 182 ALA A CA 1
ATOM 1336 C C . ALA A 1 182 ? -18.255 -32.998 -22.885 1.00 29.02 182 ALA A C 1
ATOM 1338 O O . ALA A 1 182 ? -19.173 -32.191 -23.004 1.00 29.02 182 ALA A O 1
ATOM 1339 N N . GLY A 1 183 ? -16.987 -32.672 -23.166 1.00 28.83 183 GLY A N 1
ATOM 1340 C CA . GLY A 1 183 ? -16.645 -31.486 -23.958 1.00 28.83 183 GLY A CA 1
ATOM 1341 C C . GLY A 1 183 ? -15.427 -30.713 -23.475 1.00 28.83 183 GLY A C 1
ATOM 1342 O O . GLY A 1 183 ? -15.548 -29.645 -22.886 1.00 28.83 183 GLY A O 1
ATOM 1343 N N . VAL A 1 184 ? -14.242 -31.240 -23.778 1.00 37.88 184 VAL A N 1
ATOM 1344 C CA . VAL A 1 184 ? -13.005 -30.460 -23.876 1.00 37.88 184 VAL A CA 1
ATOM 1345 C C . VAL A 1 184 ? -13.229 -29.313 -24.865 1.00 37.88 184 VAL A C 1
ATOM 1347 O O . VAL A 1 184 ? -13.441 -29.570 -26.047 1.00 37.88 184 VAL A O 1
ATOM 1350 N N . ASP A 1 185 ? -13.116 -28.064 -24.411 1.00 32.09 185 ASP A N 1
ATOM 1351 C CA . ASP A 1 185 ? -12.754 -26.958 -25.299 1.00 32.09 185 ASP A CA 1
ATOM 1352 C C . ASP A 1 185 ? -11.662 -26.090 -24.664 1.00 32.09 185 ASP A C 1
ATOM 1354 O O . ASP A 1 185 ? -11.855 -25.272 -23.762 1.00 32.09 185 ASP A O 1
ATOM 1358 N N . SER A 1 186 ? -10.445 -26.360 -25.122 1.00 39.78 186 SER A N 1
ATOM 1359 C CA . SER A 1 186 ? -9.227 -25.621 -24.844 1.00 39.78 186 SER A CA 1
ATOM 1360 C C . SER A 1 186 ? -9.124 -24.445 -25.814 1.00 39.78 186 SER A C 1
ATOM 1362 O O . SER A 1 186 ? -8.534 -24.585 -26.883 1.00 39.78 186 SER A O 1
ATOM 1364 N N . ARG A 1 187 ? -9.699 -23.298 -25.449 1.00 33.16 187 ARG A N 1
ATOM 1365 C CA . ARG A 1 187 ? -9.535 -21.971 -26.078 1.00 33.16 187 ARG A CA 1
ATOM 1366 C C . ARG A 1 187 ? -10.342 -21.020 -25.183 1.00 33.16 187 ARG A C 1
ATOM 1368 O O . ARG A 1 187 ? -11.547 -21.134 -25.095 1.00 33.16 187 ARG A O 1
ATOM 1375 N N . THR A 1 188 ? -9.811 -20.123 -24.361 1.00 35.00 188 THR A N 1
ATOM 1376 C CA . THR A 1 188 ? -8.780 -19.114 -24.591 1.00 35.00 188 THR A CA 1
ATOM 1377 C C . THR A 1 188 ? -8.462 -18.582 -23.187 1.00 35.00 188 THR A C 1
ATOM 1379 O O . THR A 1 188 ? -9.307 -17.932 -22.576 1.00 35.00 188 THR A O 1
ATOM 1382 N N . ARG A 1 189 ? -7.299 -18.907 -22.605 1.00 30.34 189 ARG A N 1
ATOM 1383 C CA . ARG A 1 189 ? -6.881 -18.282 -21.337 1.00 30.34 189 ARG A CA 1
ATOM 1384 C C . ARG A 1 189 ? -6.460 -16.846 -21.657 1.00 30.34 189 ARG A C 1
ATOM 1386 O O . ARG A 1 189 ? -5.480 -16.705 -22.390 1.00 30.34 189 ARG A O 1
ATOM 1393 N N . PRO A 1 190 ? -7.112 -15.789 -21.137 1.00 32.56 190 PRO A N 1
ATOM 1394 C CA . PRO A 1 190 ? -6.511 -14.469 -21.183 1.00 32.56 190 PRO A CA 1
ATOM 1395 C C . PRO A 1 190 ? -5.196 -14.525 -20.400 1.00 32.56 190 PRO A C 1
ATOM 1397 O O . PRO A 1 190 ? -5.131 -14.811 -19.204 1.00 32.56 190 PRO A O 1
ATOM 1400 N N . SER A 1 191 ? -4.130 -14.354 -21.163 1.00 30.84 191 SER A N 1
ATOM 1401 C CA . SER A 1 191 ? -2.736 -14.435 -20.783 1.00 30.84 191 SER A CA 1
ATOM 1402 C C . SER A 1 191 ? -2.355 -13.325 -19.804 1.00 30.84 191 SER A C 1
ATOM 1404 O O . SER A 1 191 ? -2.486 -12.146 -20.109 1.00 30.84 191 SER A O 1
ATOM 1406 N N . ARG A 1 192 ? -1.806 -13.754 -18.660 1.00 29.22 192 ARG A N 1
ATOM 1407 C CA . ARG A 1 192 ? -0.951 -12.998 -17.729 1.00 29.22 192 ARG A CA 1
ATOM 1408 C C . ARG A 1 192 ? -1.528 -11.683 -17.202 1.00 29.22 192 ARG A C 1
ATOM 1410 O O . ARG A 1 192 ? -1.128 -10.601 -17.617 1.00 29.22 192 ARG A O 1
ATOM 1417 N N . ILE A 1 193 ? -2.326 -11.788 -16.142 1.00 28.17 193 ILE A N 1
ATOM 1418 C CA . ILE A 1 193 ? -2.418 -10.702 -15.166 1.00 28.17 193 ILE A CA 1
ATOM 1419 C C . ILE A 1 193 ? -1.278 -10.913 -14.168 1.00 28.17 193 ILE A C 1
ATOM 1421 O O . ILE A 1 193 ? -1.332 -11.804 -13.324 1.00 28.17 193 ILE A O 1
ATOM 1425 N N . THR A 1 194 ? -0.197 -10.159 -14.348 1.00 26.77 194 THR A N 1
ATOM 1426 C CA . THR A 1 194 ? 0.922 -10.128 -13.399 1.00 26.77 194 THR A CA 1
ATOM 1427 C C . THR A 1 194 ? 0.503 -9.204 -12.257 1.00 26.77 194 THR A C 1
ATOM 1429 O O . THR A 1 194 ? 0.112 -8.073 -12.527 1.00 26.77 194 THR A O 1
ATOM 1432 N N . TYR A 1 195 ? 0.512 -9.695 -11.014 1.00 33.22 195 TYR A N 1
ATOM 1433 C CA . TYR A 1 195 ? 0.169 -8.912 -9.825 1.00 33.22 195 TYR A CA 1
ATOM 1434 C C . TYR A 1 195 ? 1.405 -8.783 -8.929 1.00 33.22 195 TYR A C 1
ATOM 1436 O O . TYR A 1 195 ? 1.847 -9.756 -8.321 1.00 33.22 195 TYR A O 1
ATOM 1444 N N . ARG A 1 196 ? 1.969 -7.583 -8.836 1.00 33.38 196 ARG A N 1
ATOM 1445 C CA . ARG A 1 196 ? 3.122 -7.257 -7.992 1.00 33.38 196 ARG A CA 1
ATOM 1446 C C . ARG A 1 196 ? 2.693 -6.348 -6.848 1.00 33.38 196 ARG A C 1
ATOM 1448 O O . ARG A 1 196 ? 2.137 -5.289 -7.103 1.00 33.38 196 ARG A O 1
ATOM 1455 N N . GLY A 1 197 ? 3.017 -6.733 -5.616 1.00 31.56 197 GLY A N 1
ATOM 1456 C CA . GLY A 1 197 ? 2.983 -5.880 -4.422 1.00 31.56 197 GLY A CA 1
ATOM 1457 C C . GLY A 1 197 ? 1.686 -5.857 -3.599 1.00 31.56 197 GLY A C 1
ATOM 1458 O O . GLY A 1 197 ? 0.586 -5.988 -4.119 1.00 31.56 197 GLY A O 1
ATOM 1459 N N . PHE A 1 198 ? 1.858 -5.714 -2.281 1.00 37.31 198 PHE A N 1
ATOM 1460 C CA . PHE A 1 198 ? 0.832 -5.605 -1.237 1.00 37.31 198 PHE A CA 1
ATOM 1461 C C . PHE A 1 198 ? 1.470 -4.918 -0.027 1.00 37.31 198 PHE A C 1
ATOM 1463 O O . PHE A 1 198 ? 2.600 -5.259 0.301 1.00 37.31 198 PHE A O 1
ATOM 1470 N N . LEU A 1 199 ? 0.769 -4.020 0.666 1.00 35.38 199 LEU A N 1
ATOM 1471 C CA . LEU A 1 199 ? 1.302 -3.242 1.787 1.00 35.38 199 LEU A CA 1
ATOM 1472 C C . LEU A 1 199 ? 0.539 -3.576 3.085 1.00 35.38 199 LEU A C 1
ATOM 1474 O O . LEU A 1 199 ? -0.666 -3.787 3.033 1.00 35.38 199 LEU A O 1
ATOM 1478 N N . VAL A 1 200 ? 1.230 -3.730 4.226 1.00 37.03 200 VAL A N 1
ATOM 1479 C CA . VAL A 1 200 ? 0.609 -4.062 5.536 1.00 37.03 200 VAL A CA 1
ATOM 1480 C C . VAL A 1 200 ? 0.311 -2.790 6.305 1.00 37.03 200 VAL A C 1
ATOM 1482 O O . VAL A 1 200 ? 1.203 -1.917 6.342 1.00 37.03 200 VAL A O 1
#

pLDDT: mean 72.32, std 21.67, range [26.77, 93.38]

Secondary structure (DSSP, 8-state):
-HHHHHTS-TTTB-SEEEEEETT-HHHHHHHHHHHHHTT---TTSEEEEEEPPS--TT--HHHHHHHHHHHHHHHIIIIIIHHHHH-TTS-S-SEEEEESSTHHHHHHHHHHHHHHTTS---EEEEE--TT-SSS--HHHHHHTTT-SEEE-S-GGGG-S----S-----------------------------B-----

Foldseek 3Di:
DLVVLLPDQLVQAFQAEAEDEPPPVVSVVSVVVSCVSNPDDDDRSYHYHYAHDCDDPPDDPVVSVVSLVSSLVSLLVQQPVVCCVPPVQEGSFQEEEDEDDRSLLSNLVNQCVCVVVVHHGHQYEYEYDPVQAQAGDPRLVVCVVSHPHYHYPHPNHVPDDDPPPDDDDDDDDDDDDDDDDDDDDPDDPPDDPRGYYYYD